Protein AF-0000000084531553 (afdb_homodimer)

Nearest PDB structures (foldseek):
  1yhf-assembly1_A  TM=8.771E-01  e=1.434E-07  Streptococcus pyogenes M1 GAS
  2ozj-assembly2_B-3  TM=9.090E-01  e=8.976E-07  Desulfitobacterium hafniense DCB-2
  2pfw-assembly1_B  TM=8.715E-01  e=6.606E-06  Shewanella frigidimarina NCIMB 400
  7zyb-assembly1_A  TM=8.836E-01  e=8.652E-06  Bacteroides eggerthii DSM 20697
  9bwf-assembly1_A  TM=8.186E-01  e=1.810E-06  metagenome

Radius of gyration: 16.97 Å; Cα contacts (8 Å, |Δi|>4): 592; chains: 2; bounding box: 32×54×44 Å

Organism: Streptomyces rubellomurinus (strain ATCC 31215) (NCBI:txid359131)

Sequence (210 aa):
MPDLEQLAVEHAARAAESPHGRSAHLLLHDGVLRQTVIALTAGTALDEHNPPSAGSVQVLRGRVSLTIAGHRLELPAGRLEPVPQERHGLLAHVDSVVLLTAVTTMPDLEQLAVEHAARAAESPHGRSAHLLLHDGVLRQTVIALTAGTALDEHNPPSAGSVQVLRGRVSLTIAGHRLELPAGRLEPVPQERHGLLAHVDSVVLLTAVTT

Structure (mmCIF, N/CA/C/O backbone):
data_AF-0000000084531553-model_v1
#
loop_
_entity.id
_entity.type
_entity.pdbx_description
1 polymer Cupin
#
loop_
_atom_site.group_PDB
_atom_site.id
_atom_site.type_symbol
_atom_site.label_atom_id
_atom_site.label_alt_id
_atom_site.label_comp_id
_atom_site.label_asym_id
_atom_site.label_entity_id
_atom_site.label_seq_id
_atom_site.pdbx_PDB_ins_code
_atom_site.Cartn_x
_atom_site.Cartn_y
_atom_site.Cartn_z
_atom_site.occupancy
_atom_site.B_iso_or_equiv
_atom_site.auth_seq_id
_atom_site.auth_comp_id
_atom_site.auth_asym_id
_atom_site.auth_atom_id
_atom_site.pdbx_PDB_model_num
ATOM 1 N N . MET A 1 1 ? 1.916 3.035 -15.688 1 66.06 1 MET A N 1
ATOM 2 C CA . MET A 1 1 ? 1.59 3.021 -14.266 1 66.06 1 MET A CA 1
ATOM 3 C C . MET A 1 1 ? 2.795 3.439 -13.422 1 66.06 1 MET A C 1
ATOM 5 O O . MET A 1 1 ? 3.939 3.229 -13.828 1 66.06 1 MET A O 1
ATOM 9 N N . PRO A 1 2 ? 2.543 4.316 -12.398 1 80.31 2 PRO A N 1
ATOM 10 C CA . PRO A 1 2 ? 3.66 5.07 -11.828 1 80.31 2 PRO A CA 1
ATOM 11 C C . PRO A 1 2 ? 4.551 4.223 -10.922 1 80.31 2 PRO A C 1
ATOM 13 O O . PRO A 1 2 ? 4.078 3.248 -10.328 1 80.31 2 PRO A O 1
ATOM 16 N N . ASP A 1 3 ? 5.848 4.57 -11 1 94.69 3 ASP A N 1
ATOM 17 C CA . ASP A 1 3 ? 6.84 4.137 -10.023 1 94.69 3 ASP A CA 1
ATOM 18 C C . ASP A 1 3 ? 6.75 4.965 -8.742 1 94.69 3 ASP A C 1
ATOM 20 O O . ASP A 1 3 ? 6.93 6.184 -8.773 1 94.69 3 ASP A O 1
ATOM 24 N N . LEU A 1 4 ? 6.551 4.277 -7.602 1 98.25 4 LEU A N 1
ATOM 25 C CA . LEU A 1 4 ? 6.277 4.996 -6.363 1 98.25 4 LEU A CA 1
ATOM 26 C C . LEU A 1 4 ? 7.465 5.863 -5.965 1 98.25 4 LEU A C 1
ATOM 28 O O . LEU A 1 4 ? 7.289 6.93 -5.367 1 98.25 4 LEU A O 1
ATOM 32 N N . GLU A 1 5 ? 8.656 5.383 -6.297 1 97.44 5 GLU A N 1
ATOM 33 C CA . GLU A 1 5 ? 9.82 6.207 -5.988 1 97.44 5 GLU A CA 1
ATOM 34 C C . GLU A 1 5 ? 9.82 7.488 -6.816 1 97.44 5 GLU A C 1
ATOM 36 O O . GLU A 1 5 ? 10.109 8.57 -6.293 1 97.44 5 GLU A O 1
ATOM 41 N N . GLN A 1 6 ? 9.5 7.281 -8.07 1 97.5 6 GLN A N 1
ATOM 42 C CA . GLN A 1 6 ? 9.438 8.461 -8.938 1 97.5 6 GLN A CA 1
ATOM 43 C C . GLN A 1 6 ? 8.344 9.422 -8.469 1 97.5 6 GLN A C 1
ATOM 45 O O . GLN A 1 6 ? 8.555 10.633 -8.438 1 97.5 6 GLN A O 1
ATOM 50 N N . LEU A 1 7 ? 7.234 8.914 -8.117 1 98.31 7 LEU A N 1
ATOM 51 C CA . LEU A 1 7 ? 6.141 9.734 -7.621 1 98.31 7 LEU A CA 1
ATOM 52 C C . LEU A 1 7 ? 6.539 10.445 -6.328 1 98.31 7 LEU A C 1
ATOM 54 O O . LEU A 1 7 ? 6.215 11.617 -6.129 1 98.31 7 LEU A O 1
ATOM 58 N N . ALA A 1 8 ? 7.227 9.68 -5.465 1 98.56 8 ALA A N 1
ATOM 59 C CA . ALA A 1 8 ? 7.66 10.25 -4.195 1 98.56 8 ALA A CA 1
ATOM 60 C C . ALA A 1 8 ? 8.586 11.445 -4.418 1 98.56 8 ALA A C 1
ATOM 62 O O . ALA A 1 8 ? 8.445 12.484 -3.77 1 98.56 8 ALA A O 1
ATOM 63 N N . VAL A 1 9 ? 9.492 11.312 -5.312 1 98.06 9 VAL A N 1
ATOM 64 C CA . VAL A 1 9 ? 10.445 12.375 -5.609 1 98.06 9 VAL A CA 1
ATOM 65 C C . VAL A 1 9 ? 9.711 13.594 -6.172 1 98.06 9 VAL A C 1
ATOM 67 O O . VAL A 1 9 ? 9.938 14.719 -5.738 1 98.06 9 VAL A O 1
ATOM 70 N N . GLU A 1 10 ? 8.867 13.266 -7.105 1 98.5 10 GLU A N 1
ATOM 71 C CA . GLU A 1 10 ? 8.125 14.328 -7.762 1 98.5 10 GLU A CA 1
ATOM 72 C C . GLU A 1 10 ? 7.277 15.109 -6.762 1 98.5 10 GLU A C 1
ATOM 74 O O . GLU A 1 10 ? 7.312 16.344 -6.738 1 98.5 10 GLU A O 1
ATOM 79 N N . HIS A 1 11 ? 6.578 14.445 -5.926 1 98.81 11 HIS A N 1
ATOM 80 C CA . HIS A 1 11 ? 5.66 15.133 -5.023 1 98.81 11 HIS A CA 1
ATOM 81 C C . HIS A 1 11 ? 6.406 15.742 -3.842 1 98.81 11 HIS A C 1
ATOM 83 O O . HIS A 1 11 ? 5.961 16.75 -3.273 1 98.81 11 HIS A O 1
ATOM 89 N N . ALA A 1 12 ? 7.539 15.156 -3.436 1 98.81 12 ALA A N 1
ATOM 90 C CA . ALA A 1 12 ? 8.391 15.836 -2.463 1 98.81 12 ALA A CA 1
ATOM 91 C C . ALA A 1 12 ? 8.812 17.203 -2.971 1 98.81 12 ALA A C 1
ATOM 93 O O . ALA A 1 12 ? 8.797 18.188 -2.221 1 98.81 12 ALA A O 1
ATOM 94 N N . ALA A 1 13 ? 9.18 17.297 -4.219 1 98.81 13 ALA A N 1
ATOM 95 C CA . ALA A 1 13 ? 9.578 18.562 -4.816 1 98.81 13 ALA A CA 1
ATOM 96 C C . ALA A 1 13 ? 8.406 19.547 -4.852 1 98.81 13 ALA A C 1
ATOM 98 O O . ALA A 1 13 ? 8.578 20.734 -4.566 1 98.81 13 ALA A O 1
ATOM 99 N N . ARG A 1 14 ? 7.223 19.031 -5.227 1 98.88 14 ARG A N 1
ATOM 100 C CA . ARG A 1 14 ? 6.035 19.875 -5.273 1 98.88 14 ARG A CA 1
ATOM 101 C C . ARG A 1 14 ? 5.68 20.406 -3.889 1 98.88 14 ARG A C 1
ATOM 103 O O . ARG A 1 14 ? 5.281 21.562 -3.744 1 98.88 14 ARG A O 1
ATOM 110 N N . ALA A 1 15 ? 5.766 19.547 -2.893 1 98.88 15 ALA A N 1
ATOM 111 C CA . ALA A 1 15 ? 5.508 20 -1.523 1 98.88 15 ALA A CA 1
ATOM 112 C C . ALA A 1 15 ? 6.457 21.109 -1.118 1 98.88 15 ALA A C 1
ATOM 114 O O . ALA A 1 15 ? 6.047 22.078 -0.475 1 98.88 15 ALA A O 1
ATOM 115 N N . ALA A 1 16 ? 7.719 20.984 -1.464 1 98.69 16 ALA A N 1
ATOM 116 C CA . ALA A 1 16 ? 8.75 21.953 -1.106 1 98.69 16 ALA A CA 1
ATOM 117 C C . ALA A 1 16 ? 8.469 23.312 -1.734 1 98.69 16 ALA A C 1
ATOM 119 O O . ALA A 1 16 ? 8.836 24.359 -1.181 1 98.69 16 ALA A O 1
ATOM 120 N N . GLU A 1 17 ? 7.773 23.266 -2.812 1 98.56 17 GLU A N 1
ATOM 121 C CA . GLU A 1 17 ? 7.477 24.5 -3.529 1 98.56 17 GLU A CA 1
ATOM 122 C C . GLU A 1 17 ? 6.125 25.078 -3.111 1 98.56 17 GLU A C 1
ATOM 124 O O . GLU A 1 17 ? 5.777 26.188 -3.486 1 98.56 17 GLU A O 1
ATOM 129 N N . SER A 1 18 ? 5.328 24.312 -2.408 1 98.5 18 SER A N 1
ATOM 130 C CA . SER A 1 18 ? 3.986 24.719 -1.996 1 98.5 18 SER A CA 1
ATOM 131 C C . SER A 1 18 ? 4.031 25.609 -0.761 1 98.5 18 SER A C 1
ATOM 133 O O . SER A 1 18 ? 4.766 25.328 0.189 1 98.5 18 SER A O 1
ATOM 135 N N . PRO A 1 19 ? 3.248 26.703 -0.724 1 98.06 19 PRO A N 1
ATOM 136 C CA . PRO A 1 19 ? 3.213 27.547 0.472 1 98.06 19 PRO A CA 1
ATOM 137 C C . PRO A 1 19 ? 2.723 26.797 1.709 1 98.06 19 PRO A C 1
ATOM 139 O O . PRO A 1 19 ? 3.025 27.188 2.836 1 98.06 19 PRO A O 1
ATOM 142 N N . HIS A 1 20 ? 2.082 25.672 1.576 1 97.75 20 HIS A N 1
ATOM 143 C CA . HIS A 1 20 ? 1.546 24.906 2.695 1 97.75 20 HIS A CA 1
ATOM 144 C C . HIS A 1 20 ? 2.43 23.703 3.018 1 97.75 20 HIS A C 1
ATOM 146 O O . HIS A 1 20 ? 2.148 22.953 3.955 1 97.75 20 HIS A O 1
ATOM 152 N N . GLY A 1 21 ? 3.479 23.453 2.217 1 98.69 21 GLY A N 1
ATOM 153 C CA . GLY A 1 21 ? 4.434 22.391 2.475 1 98.69 21 GLY A CA 1
ATOM 154 C C . GLY A 1 21 ? 3.855 21 2.246 1 98.69 21 GLY A C 1
ATOM 155 O O . GLY A 1 21 ? 4.234 20.047 2.926 1 98.69 21 GLY A O 1
ATOM 156 N N . ARG A 1 22 ? 2.848 20.969 1.339 1 98.75 22 ARG A N 1
ATOM 157 C CA . ARG A 1 22 ? 2.223 19.672 1.12 1 98.75 22 ARG A CA 1
ATOM 158 C C . ARG A 1 22 ? 1.867 19.469 -0.35 1 98.75 22 ARG A C 1
ATOM 160 O O . ARG A 1 22 ? 1.63 20.453 -1.071 1 98.75 22 ARG A O 1
ATOM 167 N N . SER A 1 23 ? 1.932 18.297 -0.778 1 98.81 23 SER A N 1
ATOM 168 C CA . SER A 1 23 ? 1.451 17.859 -2.084 1 98.81 23 SER A CA 1
ATOM 169 C C . SER A 1 23 ? 0.76 16.5 -1.995 1 98.81 23 SER A C 1
ATOM 171 O O . SER A 1 23 ? 1.2 15.625 -1.251 1 98.81 23 SER A O 1
ATOM 173 N N . ALA A 1 24 ? -0.321 16.359 -2.658 1 98.56 24 ALA A N 1
ATOM 174 C CA . ALA A 1 24 ? -1.066 15.094 -2.672 1 98.56 24 ALA A CA 1
ATOM 175 C C . ALA A 1 24 ? -1.401 14.672 -4.102 1 98.56 24 ALA A C 1
ATOM 177 O O . ALA A 1 24 ? -1.661 15.516 -4.961 1 98.56 24 ALA A O 1
ATOM 178 N N . HIS A 1 25 ? -1.376 13.398 -4.285 1 98.12 25 HIS A N 1
ATOM 179 C CA . HIS A 1 25 ? -1.678 12.828 -5.594 1 98.12 25 HIS A CA 1
ATOM 180 C C . HIS A 1 25 ? -2.469 11.531 -5.457 1 98.12 25 HIS A C 1
ATOM 182 O O . HIS A 1 25 ? -1.969 10.547 -4.906 1 98.12 25 HIS A O 1
ATOM 188 N N . LEU A 1 26 ? -3.734 11.547 -6.02 1 98.19 26 LEU A N 1
ATOM 189 C CA . LEU A 1 26 ? -4.547 10.328 -6.055 1 98.19 26 LEU A CA 1
ATOM 190 C C . LEU A 1 26 ? -4.016 9.359 -7.102 1 98.19 26 LEU A C 1
ATOM 192 O O . LEU A 1 26 ? -4.195 9.57 -8.305 1 98.19 26 LEU A O 1
ATOM 196 N N . LEU A 1 27 ? -3.414 8.258 -6.656 1 97.5 27 LEU A N 1
ATOM 197 C CA . LEU A 1 27 ? -2.781 7.277 -7.535 1 97.5 27 LEU A CA 1
ATOM 198 C C . LEU A 1 27 ? -3.809 6.293 -8.078 1 97.5 27 LEU A C 1
ATOM 200 O O . LEU A 1 27 ? -3.721 5.871 -9.234 1 97.5 27 LEU A O 1
ATOM 204 N N . LEU A 1 28 ? -4.688 5.871 -7.168 1 97.19 28 LEU A N 1
ATOM 205 C CA . LEU A 1 28 ? -5.637 4.812 -7.496 1 97.19 28 LEU A CA 1
ATOM 206 C C . LEU A 1 28 ? -6.992 5.086 -6.852 1 97.19 28 LEU A C 1
ATOM 208 O O . LEU A 1 28 ? -7.066 5.445 -5.672 1 97.19 28 LEU A O 1
ATOM 212 N N . HIS A 1 29 ? -8.016 5.043 -7.648 1 97 29 HIS A N 1
ATOM 213 C CA . HIS A 1 29 ? -9.414 5.047 -7.23 1 97 29 HIS A CA 1
ATOM 214 C C . HIS A 1 29 ? -10.188 3.9 -7.871 1 97 29 HIS A C 1
ATOM 216 O O . HIS A 1 29 ? -10.477 3.936 -9.07 1 97 29 HIS A O 1
ATOM 222 N N . ASP A 1 30 ? -10.445 2.912 -7.066 1 95.81 30 ASP A N 1
ATOM 223 C CA . ASP A 1 30 ? -11.156 1.716 -7.5 1 95.81 30 ASP A CA 1
ATOM 224 C C . ASP A 1 30 ? -12.328 1.408 -6.57 1 95.81 30 ASP A C 1
ATOM 226 O O . ASP A 1 30 ? -12.156 0.751 -5.543 1 95.81 30 ASP A O 1
ATOM 230 N N . GLY A 1 31 ? -13.562 1.862 -7.051 1 93.75 31 GLY A N 1
ATOM 231 C CA . GLY A 1 31 ? -14.703 1.749 -6.156 1 93.75 31 GLY A CA 1
ATOM 232 C C . GLY A 1 31 ? -14.516 2.512 -4.855 1 93.75 31 GLY A C 1
ATOM 233 O O . GLY A 1 31 ? -14.305 3.727 -4.867 1 93.75 31 GLY A O 1
ATOM 234 N N . VAL A 1 32 ? -14.531 1.707 -3.715 1 96.62 32 VAL A N 1
ATOM 235 C CA . VAL A 1 32 ? -14.445 2.324 -2.396 1 96.62 32 VAL A CA 1
ATOM 236 C C . VAL A 1 32 ? -12.984 2.502 -2 1 96.62 32 VAL A C 1
ATOM 238 O O . VAL A 1 32 ? -12.68 3.107 -0.97 1 96.62 32 VAL A O 1
ATOM 241 N N . LEU A 1 33 ? -12.07 1.972 -2.805 1 98.12 33 LEU A N 1
ATOM 242 C CA . LEU A 1 33 ? -10.656 1.993 -2.467 1 98.12 33 LEU A CA 1
ATOM 243 C C . LEU A 1 33 ? -9.961 3.203 -3.09 1 98.12 33 LEU A C 1
ATOM 245 O O . LEU A 1 33 ? -10.07 3.426 -4.297 1 98.12 33 LEU A O 1
ATOM 249 N N . ARG A 1 34 ? -9.258 3.934 -2.242 1 98.38 34 ARG A N 1
ATOM 250 C CA . ARG A 1 34 ? -8.438 5.051 -2.699 1 98.38 34 ARG A CA 1
ATOM 251 C C . ARG A 1 34 ? -7.008 4.934 -2.174 1 98.38 34 ARG A C 1
ATOM 253 O O . ARG A 1 34 ? -6.797 4.578 -1.013 1 98.38 34 ARG A O 1
ATOM 260 N N . GLN A 1 35 ? -6.055 5.168 -3.027 1 98.5 35 GLN A N 1
ATOM 261 C CA . GLN A 1 35 ? -4.656 5.258 -2.623 1 98.5 35 GLN A CA 1
ATOM 262 C C . GLN A 1 35 ? -4.023 6.562 -3.1 1 98.5 35 GLN A C 1
ATOM 264 O O . GLN A 1 35 ? -4.035 6.863 -4.293 1 98.5 35 GLN A O 1
ATOM 269 N N . THR A 1 36 ? -3.496 7.324 -2.121 1 98.69 36 THR A N 1
ATOM 270 C CA . THR A 1 36 ? -3.012 8.68 -2.359 1 98.69 36 THR A CA 1
ATOM 271 C C . THR A 1 36 ? -1.574 8.836 -1.873 1 98.69 36 THR A C 1
ATOM 273 O O . THR A 1 36 ? -1.247 8.438 -0.752 1 98.69 36 THR A O 1
ATOM 276 N N . VAL A 1 37 ? -0.736 9.352 -2.719 1 98.88 37 VAL A N 1
ATOM 277 C CA . VAL A 1 37 ? 0.59 9.773 -2.281 1 98.88 37 VAL A CA 1
ATOM 278 C C . VAL A 1 37 ? 0.511 11.172 -1.675 1 98.88 37 VAL A C 1
ATOM 280 O O . VAL A 1 37 ? -0.045 12.086 -2.283 1 98.88 37 VAL A O 1
ATOM 283 N N . ILE A 1 38 ? 1.024 11.32 -0.47 1 98.94 38 ILE A N 1
ATOM 284 C CA . ILE A 1 38 ? 1.053 12.609 0.21 1 98.94 38 ILE A CA 1
ATOM 285 C C . ILE A 1 38 ? 2.488 12.961 0.598 1 98.94 38 ILE A C 1
ATOM 287 O O . ILE A 1 38 ? 3.17 12.172 1.253 1 98.94 38 ILE A O 1
ATOM 291 N N . ALA A 1 39 ? 2.891 14.094 0.201 1 98.94 39 ALA A N 1
ATOM 292 C CA . ALA A 1 39 ? 4.195 14.617 0.596 1 98.94 39 ALA A CA 1
ATOM 293 C C . ALA A 1 39 ? 4.043 15.789 1.563 1 98.94 39 ALA A C 1
ATOM 295 O O . ALA A 1 39 ? 3.162 16.641 1.392 1 98.94 39 ALA A O 1
ATOM 296 N N . LEU A 1 40 ? 4.824 15.781 2.572 1 98.94 40 LEU A N 1
ATOM 297 C CA . LEU A 1 40 ? 4.867 16.828 3.582 1 98.94 40 LEU A CA 1
ATOM 298 C C . LEU A 1 40 ? 6.297 17.297 3.818 1 98.94 40 LEU A C 1
ATOM 300 O O . LEU A 1 40 ? 7.207 16.484 3.982 1 98.94 40 LEU A O 1
ATOM 304 N N . THR A 1 41 ? 6.52 18.594 3.9 1 98.94 41 THR A N 1
ATOM 305 C CA . THR A 1 41 ? 7.816 19.125 4.324 1 98.94 41 THR A CA 1
ATOM 306 C C . THR A 1 41 ? 8 18.953 5.828 1 98.94 41 THR A C 1
ATOM 308 O O . THR A 1 41 ? 7.031 18.719 6.559 1 98.94 41 THR A O 1
ATOM 311 N N . ALA A 1 42 ? 9.305 19.031 6.211 1 98.88 42 ALA A N 1
ATOM 312 C CA . ALA A 1 42 ? 9.602 18.938 7.637 1 98.88 42 ALA A CA 1
ATOM 313 C C . ALA A 1 42 ? 8.773 19.938 8.438 1 98.88 42 ALA A C 1
ATOM 315 O O . ALA A 1 42 ? 8.695 21.109 8.086 1 98.88 42 ALA A O 1
ATOM 316 N N . GLY A 1 43 ? 8.078 19.422 9.406 1 98.69 43 GLY A N 1
ATOM 317 C CA . GLY A 1 43 ? 7.316 20.266 10.305 1 98.69 43 GLY A CA 1
ATOM 318 C C . GLY A 1 43 ? 5.875 20.453 9.867 1 98.69 43 GLY A C 1
ATOM 319 O O . GLY A 1 43 ? 5.039 20.922 10.641 1 98.69 43 GLY A O 1
ATOM 320 N N . THR A 1 44 ? 5.531 20.078 8.68 1 98.69 44 THR A N 1
ATOM 321 C CA . THR A 1 44 ? 4.168 20.203 8.172 1 98.69 44 THR A CA 1
ATOM 322 C C . THR A 1 44 ? 3.301 19.062 8.688 1 98.69 44 THR A C 1
ATOM 324 O O . THR A 1 44 ? 3.766 17.922 8.797 1 98.69 44 TH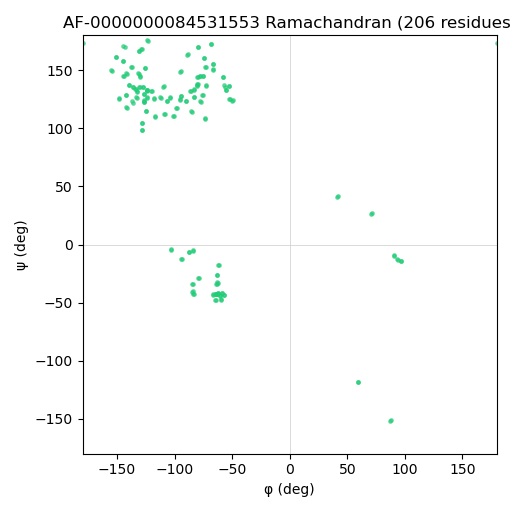R A O 1
ATOM 327 N N . ALA A 1 45 ? 2.023 19.438 8.953 1 98.12 45 ALA A N 1
ATOM 328 C CA . ALA A 1 45 ? 1.099 18.422 9.477 1 98.12 45 ALA A CA 1
ATOM 329 C C . ALA A 1 45 ? -0.213 18.438 8.703 1 98.12 45 ALA A C 1
ATOM 331 O O . ALA A 1 45 ? -0.609 19.453 8.148 1 98.12 45 ALA A O 1
ATOM 332 N N . LEU A 1 46 ? -0.798 17.266 8.594 1 97.69 46 LEU A N 1
ATOM 333 C CA . LEU A 1 46 ? -2.221 17.188 8.273 1 97.69 46 LEU A CA 1
ATOM 334 C C . LEU A 1 46 ? -3.066 17.266 9.539 1 97.69 46 LEU A C 1
ATOM 336 O O . LEU A 1 46 ? -2.816 16.547 10.508 1 97.69 46 LEU A O 1
ATOM 340 N N . ASP A 1 47 ? -4.02 18.109 9.43 1 95.31 47 ASP A N 1
ATOM 341 C CA . ASP A 1 47 ? -4.875 18.312 10.594 1 95.31 47 ASP A CA 1
ATOM 342 C C . ASP A 1 47 ? -5.684 17.062 10.906 1 95.31 47 ASP A C 1
ATOM 344 O O . ASP A 1 47 ? -5.965 16.266 10.016 1 95.31 47 ASP A O 1
ATOM 348 N N . GLU A 1 48 ? -6.047 16.984 12.164 1 95.88 48 GLU A N 1
ATOM 349 C CA . GLU A 1 48 ? -6.902 15.883 12.57 1 95.88 48 GLU A CA 1
ATOM 350 C C . GLU A 1 48 ? -8.188 15.844 11.75 1 95.88 48 GLU A C 1
ATOM 352 O O . GLU A 1 48 ? -8.773 16.891 11.461 1 95.88 48 GLU A O 1
ATOM 357 N N . HIS A 1 49 ? -8.516 14.68 11.352 1 95.62 49 HIS A N 1
ATOM 358 C CA . HIS A 1 49 ? -9.727 14.477 10.57 1 95.62 49 HIS A CA 1
ATOM 359 C C . HIS A 1 49 ? -10.406 13.156 10.938 1 95.62 49 HIS A C 1
ATOM 361 O O . HIS A 1 49 ? -9.844 12.352 11.695 1 95.62 49 HIS A O 1
ATOM 367 N N . ASN A 1 50 ? -11.641 12.969 10.422 1 95.19 50 ASN A N 1
ATOM 368 C CA . ASN A 1 50 ? -12.367 11.727 10.656 1 95.19 50 ASN A CA 1
ATOM 369 C C . ASN A 1 50 ? -11.781 10.57 9.859 1 95.19 50 ASN A C 1
ATOM 371 O O . ASN A 1 50 ? -11.477 10.719 8.672 1 95.19 50 ASN A O 1
ATOM 375 N N . PRO A 1 51 ? -11.672 9.422 10.531 1 95.94 51 PRO A N 1
ATOM 376 C CA . PRO A 1 51 ? -11.055 8.281 9.844 1 95.94 51 PRO A CA 1
ATOM 377 C C . PRO A 1 51 ? -11.961 7.66 8.789 1 95.94 51 PRO A C 1
ATOM 379 O O . PRO A 1 51 ? -13.188 7.766 8.883 1 95.94 51 PRO A O 1
ATOM 382 N N . PRO A 1 52 ? -11.312 7.062 7.812 1 96.44 52 PRO A N 1
ATOM 383 C CA . PRO A 1 52 ? -12.094 6.219 6.906 1 96.44 52 PRO A CA 1
ATOM 384 C C . PRO A 1 52 ? -12.625 4.961 7.582 1 96.44 52 PRO A C 1
ATOM 386 O O . PRO A 1 52 ? -12.312 4.695 8.75 1 96.44 52 PRO A O 1
ATOM 389 N N . SER A 1 53 ? -13.461 4.246 6.852 1 96.31 53 SER A N 1
ATOM 390 C CA . SER A 1 53 ? -13.992 3.004 7.398 1 96.31 53 SER A CA 1
ATOM 391 C C . SER A 1 53 ? -12.883 1.985 7.633 1 96.31 53 SER A C 1
ATOM 393 O O . SER A 1 53 ? -12.977 1.147 8.531 1 96.31 53 SER A O 1
ATOM 395 N N . ALA A 1 54 ? -11.859 1.955 6.809 1 97.31 54 ALA A N 1
ATOM 396 C CA . ALA A 1 54 ? -10.641 1.159 6.926 1 97.31 54 ALA A CA 1
ATOM 397 C C . ALA A 1 54 ? -9.477 1.819 6.188 1 97.31 54 ALA A C 1
ATOM 399 O O . ALA A 1 54 ? -9.695 2.572 5.234 1 97.31 54 ALA A O 1
ATOM 400 N N . GLY A 1 55 ? -8.289 1.619 6.652 1 97.62 55 GLY A N 1
ATOM 401 C CA . GLY A 1 55 ? -7.188 2.244 5.938 1 97.62 55 GLY A CA 1
ATOM 402 C C . GLY A 1 55 ? -5.832 1.95 6.555 1 97.62 55 GLY A C 1
ATOM 403 O O . GLY A 1 55 ? -5.75 1.355 7.629 1 97.62 55 GLY A O 1
ATOM 404 N N . SER A 1 56 ? -4.734 2.357 5.902 1 98.12 56 SER A N 1
ATOM 405 C CA . SER A 1 56 ? -3.348 2.244 6.344 1 98.12 56 SER A CA 1
ATOM 406 C C . SER A 1 56 ? -2.492 3.369 5.773 1 98.12 56 SER A C 1
ATOM 408 O O . SER A 1 56 ? -2.902 4.051 4.832 1 98.12 56 SER A O 1
ATOM 410 N N . VAL A 1 57 ? -1.39 3.557 6.406 1 98.5 57 VAL A N 1
ATOM 411 C CA . VAL A 1 57 ? -0.386 4.488 5.902 1 98.5 57 VAL A CA 1
ATOM 412 C C . VAL A 1 57 ? 0.963 3.783 5.789 1 98.5 57 VAL A C 1
ATOM 414 O O . VAL A 1 57 ? 1.411 3.129 6.734 1 98.5 57 VAL A O 1
ATOM 417 N N . GLN A 1 58 ? 1.497 3.814 4.641 1 98.75 58 GLN A N 1
ATOM 418 C CA . GLN A 1 58 ? 2.859 3.357 4.391 1 98.75 58 GLN A CA 1
ATOM 419 C C . GLN A 1 58 ? 3.814 4.535 4.227 1 98.75 58 GLN A C 1
ATOM 421 O O . GLN A 1 58 ? 3.586 5.418 3.396 1 98.75 58 GLN A O 1
ATOM 426 N N . VAL A 1 59 ? 4.906 4.527 5.02 1 98.88 59 VAL A N 1
ATOM 427 C CA . VAL A 1 59 ? 5.891 5.59 4.855 1 98.88 59 VAL A CA 1
ATOM 428 C C . VAL A 1 59 ? 6.871 5.223 3.746 1 98.88 59 VAL A C 1
ATOM 430 O O . VAL A 1 59 ? 7.652 4.281 3.891 1 98.88 59 VAL A O 1
ATOM 433 N N . LEU A 1 60 ? 6.828 5.996 2.674 1 98.44 60 LEU A N 1
ATOM 434 C CA . LEU A 1 60 ? 7.719 5.734 1.549 1 98.44 60 LEU A CA 1
ATOM 435 C C . LEU A 1 60 ? 9.086 6.383 1.773 1 98.44 60 LEU A C 1
ATOM 437 O O . LEU A 1 60 ? 10.117 5.801 1.432 1 98.44 60 LEU A O 1
ATOM 441 N N . ARG A 1 61 ? 9.078 7.559 2.301 1 98.56 61 ARG A N 1
ATOM 442 C CA . ARG A 1 61 ? 10.266 8.352 2.594 1 98.56 61 ARG A CA 1
ATOM 443 C C . ARG A 1 61 ? 10.078 9.164 3.869 1 98.56 61 ARG A C 1
ATOM 445 O O . ARG A 1 61 ? 8.984 9.664 4.141 1 98.56 61 ARG A O 1
ATOM 452 N N . GLY A 1 62 ? 11.195 9.297 4.598 1 98.75 62 GLY A N 1
ATOM 453 C CA . GLY A 1 62 ? 11.203 10.211 5.727 1 98.75 62 GLY A CA 1
ATOM 454 C C . GLY A 1 62 ? 10.727 9.57 7.02 1 98.75 62 GLY A C 1
ATOM 455 O O . GLY A 1 62 ? 11.023 8.406 7.289 1 98.75 62 GLY A O 1
ATOM 456 N N . ARG A 1 63 ? 10.195 10.359 7.816 1 98.81 63 ARG A N 1
ATOM 457 C CA . ARG A 1 63 ? 9.727 9.984 9.148 1 98.81 63 ARG A CA 1
ATOM 458 C C . ARG A 1 63 ? 8.523 10.82 9.562 1 98.81 63 ARG A C 1
ATOM 460 O O . ARG A 1 63 ? 8.594 12.055 9.57 1 98.81 63 ARG A O 1
ATOM 467 N N . VAL A 1 64 ? 7.445 10.102 9.922 1 98.75 64 VAL A N 1
ATOM 468 C CA . VAL A 1 64 ? 6.223 10.812 10.281 1 98.75 64 VAL A CA 1
ATOM 469 C C . VAL A 1 64 ? 5.684 10.273 11.609 1 98.75 64 VAL A C 1
ATOM 471 O O . VAL A 1 64 ? 6.121 9.219 12.078 1 98.75 64 VAL A O 1
ATOM 474 N N . SER A 1 65 ? 4.758 11.023 12.164 1 98.44 65 SER A N 1
ATOM 475 C CA . SER A 1 65 ? 3.986 10.539 13.297 1 98.44 65 SER A CA 1
ATOM 476 C C . SER A 1 65 ? 2.49 10.586 13.016 1 98.44 65 SER A C 1
ATOM 478 O O . SER A 1 65 ? 1.981 11.586 12.5 1 98.44 65 SER A O 1
ATOM 480 N N . LEU A 1 66 ? 1.814 9.477 13.328 1 98.06 66 LEU A N 1
ATOM 481 C CA . LEU A 1 66 ? 0.37 9.531 13.523 1 98.06 66 LEU A CA 1
ATOM 482 C C . LEU A 1 66 ? 0.03 10.156 14.875 1 98.06 66 LEU A C 1
ATOM 484 O O . LEU A 1 66 ? 0.581 9.758 15.898 1 98.06 66 LEU A O 1
ATOM 488 N N . THR A 1 67 ? -0.831 11.141 14.836 1 97 67 THR A N 1
ATOM 489 C CA . THR A 1 67 ? -1.198 11.82 16.078 1 97 67 THR A CA 1
ATOM 490 C C . THR A 1 67 ? -2.65 11.531 16.438 1 97 67 THR A C 1
ATOM 492 O O . THR A 1 67 ? -3.549 11.688 15.609 1 97 67 THR A O 1
ATOM 495 N N . ILE A 1 68 ? -2.834 11.047 17.672 1 94.94 68 ILE A N 1
ATOM 496 C CA . ILE A 1 68 ? -4.16 10.734 18.203 1 94.94 68 ILE A CA 1
ATOM 497 C C . ILE A 1 68 ? -4.281 11.25 19.641 1 94.94 68 ILE A C 1
ATOM 499 O O . ILE A 1 68 ? -3.541 10.812 20.516 1 94.94 68 ILE A O 1
ATOM 503 N N . ALA A 1 69 ? -5.262 12.117 19.906 1 92.62 69 ALA A N 1
ATOM 504 C CA . ALA A 1 69 ? -5.555 12.609 21.25 1 92.62 69 ALA A CA 1
ATOM 505 C C . ALA A 1 69 ? -4.273 12.93 22.016 1 92.62 69 ALA A C 1
ATOM 507 O O . ALA A 1 69 ? -4.102 12.516 23.156 1 92.62 69 ALA A O 1
ATOM 508 N N . GLY A 1 70 ? -3.352 13.531 21.359 1 87.31 70 GLY A N 1
ATOM 509 C CA . GLY A 1 70 ? -2.141 13.992 22.016 1 87.31 70 GLY A CA 1
ATOM 510 C C . GLY A 1 70 ? -1.034 12.953 22.016 1 87.31 70 GLY A C 1
ATOM 511 O O . GLY A 1 70 ? 0.081 13.227 22.469 1 87.31 70 GLY A O 1
ATOM 512 N N . HIS A 1 71 ? -1.41 11.766 21.625 1 93.94 71 HIS A N 1
ATOM 513 C CA . HIS A 1 71 ? -0.398 10.727 21.531 1 93.94 71 HIS A CA 1
ATOM 514 C C . HIS A 1 71 ? 0.153 10.633 20.109 1 93.94 71 HIS A C 1
ATOM 516 O O . HIS A 1 71 ? -0.542 10.961 19.141 1 93.94 71 HIS A O 1
ATOM 522 N N . ARG A 1 72 ? 1.464 10.234 20.062 1 95.75 72 ARG A N 1
ATOM 523 C CA . ARG A 1 72 ? 2.119 10.141 18.75 1 95.75 72 ARG A CA 1
ATOM 524 C C . ARG A 1 72 ? 2.693 8.742 18.531 1 95.75 72 ARG A C 1
ATOM 526 O O . ARG A 1 72 ? 3.271 8.156 19.453 1 95.75 72 ARG A O 1
ATOM 533 N N . LEU A 1 73 ? 2.467 8.195 17.438 1 97.06 73 LEU A N 1
ATOM 534 C CA . LEU A 1 73 ? 3.141 6.992 16.953 1 97.06 73 LEU A CA 1
ATOM 535 C C . LEU A 1 73 ? 4.094 7.32 15.812 1 9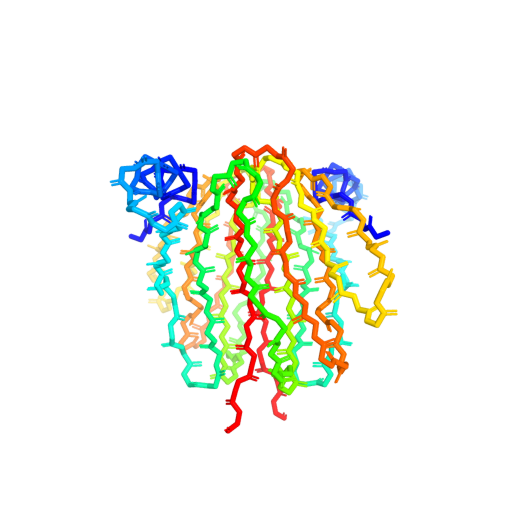7.06 73 LEU A C 1
ATOM 537 O O . LEU A 1 73 ? 3.658 7.625 14.703 1 97.06 73 LEU A O 1
ATOM 541 N N . GLU A 1 74 ? 5.402 7.172 16.094 1 97.69 74 GLU A N 1
ATOM 542 C CA . GLU A 1 74 ? 6.402 7.504 15.078 1 97.69 74 GLU A CA 1
ATOM 543 C C . GLU A 1 74 ? 6.609 6.352 14.102 1 97.69 74 GLU A C 1
ATOM 545 O O . GLU A 1 74 ? 6.734 5.195 14.516 1 97.69 74 GLU A O 1
ATOM 550 N N . LEU A 1 75 ? 6.613 6.75 12.883 1 98.19 75 LEU A N 1
ATOM 551 C CA . LEU A 1 75 ? 6.758 5.777 11.805 1 98.19 75 LEU A CA 1
ATOM 552 C C . LEU A 1 75 ? 7.93 6.137 10.898 1 98.19 75 LEU A C 1
ATOM 554 O O . LEU A 1 75 ? 7.934 7.203 10.281 1 98.19 75 LEU A O 1
ATOM 558 N N . PRO A 1 76 ? 8.938 5.281 10.883 1 98.25 76 PRO A N 1
ATOM 559 C CA . PRO A 1 76 ? 10.023 5.492 9.922 1 98.25 76 PRO A CA 1
ATOM 560 C C . PRO A 1 76 ? 9.672 5.004 8.516 1 98.25 76 PRO A C 1
ATOM 562 O O . PRO A 1 76 ? 8.648 4.34 8.328 1 98.25 76 PRO A O 1
ATOM 565 N N . ALA A 1 77 ? 10.57 5.363 7.5 1 98 77 ALA A N 1
ATOM 566 C CA . ALA A 1 77 ? 10.414 4.832 6.148 1 98 77 ALA A CA 1
ATOM 567 C C . ALA A 1 77 ? 10.32 3.311 6.164 1 98 77 ALA A C 1
ATOM 569 O O . ALA A 1 77 ? 11.047 2.643 6.902 1 98 77 ALA A O 1
ATOM 570 N N . GLY A 1 78 ? 9.398 2.82 5.387 1 97.56 78 GLY A N 1
ATOM 571 C CA . GLY A 1 78 ? 9.25 1.38 5.258 1 97.56 78 GLY A CA 1
ATOM 572 C C . GLY A 1 78 ? 8.172 0.807 6.164 1 97.56 78 GLY A C 1
ATOM 573 O O . GLY A 1 78 ? 7.754 -0.339 5.988 1 97.56 78 GLY A O 1
ATOM 574 N N . ARG A 1 79 ? 7.727 1.573 7.125 1 98.12 79 ARG A N 1
ATOM 575 C CA . ARG A 1 79 ? 6.68 1.115 8.031 1 98.12 79 ARG A CA 1
ATOM 576 C C . ARG A 1 79 ? 5.301 1.243 7.383 1 98.12 79 ARG A C 1
ATOM 578 O O . ARG A 1 79 ? 5.035 2.213 6.672 1 98.12 79 ARG A O 1
ATOM 585 N N . LEU A 1 80 ? 4.484 0.27 7.562 1 98.44 80 LEU A N 1
ATOM 586 C CA . LEU A 1 80 ? 3.062 0.306 7.234 1 98.44 80 LEU A CA 1
ATOM 587 C C . LEU A 1 80 ? 2.209 0.12 8.484 1 98.44 80 LEU A C 1
ATOM 589 O O . LEU A 1 80 ? 2.42 -0.824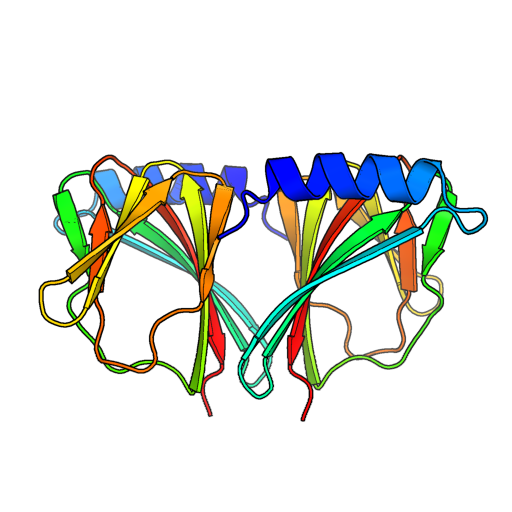 9.25 1 98.44 80 LEU A O 1
ATOM 593 N N . GLU A 1 81 ? 1.303 1.05 8.703 1 97.44 81 GLU A N 1
ATOM 594 C CA . GLU A 1 81 ? 0.495 1.065 9.914 1 97.44 81 GLU A CA 1
ATOM 595 C C . GLU A 1 81 ? -0.978 1.31 9.602 1 97.44 81 GLU A C 1
ATOM 597 O O . GLU A 1 81 ? -1.306 2.166 8.773 1 97.44 81 GLU A O 1
ATOM 602 N N . PRO A 1 82 ? -1.862 0.47 10.258 1 97 82 PRO A N 1
ATOM 603 C CA . PRO A 1 82 ? -3.27 0.855 10.125 1 97 82 PRO A CA 1
ATOM 604 C C . PRO A 1 82 ? -3.545 2.268 10.633 1 97 82 PRO A C 1
ATOM 606 O O . PRO A 1 82 ? -2.926 2.707 11.609 1 97 82 PRO A O 1
ATOM 609 N N . VAL A 1 83 ? -4.473 2.99 9.961 1 95.81 83 VAL A N 1
ATOM 610 C CA . VAL A 1 83 ? -4.852 4.297 10.484 1 95.81 83 VAL A CA 1
ATOM 611 C C . VAL A 1 83 ? -5.809 4.125 11.664 1 95.81 83 VAL A C 1
ATOM 613 O O . VAL A 1 83 ? -6.66 3.23 11.656 1 95.81 83 VAL A O 1
ATOM 616 N N . PRO A 1 84 ? -5.715 5 12.648 1 94.31 84 PRO A N 1
ATOM 617 C CA . PRO A 1 84 ? -6.602 4.898 13.805 1 94.31 84 PRO A CA 1
ATOM 618 C C . PRO A 1 84 ? -8.062 5.168 13.461 1 94.31 84 PRO A C 1
ATOM 620 O O . PRO A 1 84 ? -8.352 5.926 12.523 1 94.31 84 PRO A O 1
ATOM 623 N N . GLN A 1 85 ? -9.031 4.512 14.234 1 94.56 85 GLN A N 1
ATOM 624 C CA . GLN A 1 85 ? -10.453 4.762 14.016 1 94.56 85 GLN A CA 1
ATOM 625 C C . GLN A 1 85 ? -10.906 6.008 14.773 1 94.56 85 GLN A C 1
ATOM 627 O O . GLN A 1 85 ? -12.031 6.48 14.57 1 94.56 85 GLN A O 1
ATOM 632 N N . GLU A 1 86 ? -10.031 6.555 15.523 1 95.88 86 GLU A N 1
ATOM 633 C CA . GLU A 1 86 ? -10.242 7.871 16.125 1 95.88 86 GLU A CA 1
ATOM 634 C C . GLU A 1 86 ? -9.742 8.984 15.203 1 95.88 86 GLU A C 1
ATOM 636 O O . GLU A 1 86 ? -8.93 8.734 14.305 1 95.88 86 GLU A O 1
ATOM 641 N N . ARG A 1 87 ? -10.266 10.227 15.578 1 97.25 87 ARG A N 1
ATOM 642 C CA . ARG A 1 87 ? -9.68 11.344 14.859 1 97.25 87 ARG A CA 1
ATOM 643 C C . ARG A 1 87 ? -8.156 11.352 15 1 97.25 87 ARG A C 1
ATOM 645 O O . ARG A 1 87 ? -7.629 11.109 16.078 1 97.25 87 ARG A O 1
ATOM 652 N N . HIS A 1 88 ? -7.5 11.531 13.891 1 98.06 88 HIS A N 1
ATOM 653 C CA . HIS A 1 88 ? -6.043 11.469 13.906 1 98.06 88 HIS A CA 1
ATOM 654 C C . HIS A 1 88 ? -5.441 12.461 12.914 1 98.06 88 HIS A C 1
ATOM 656 O O . HIS A 1 88 ? -6.121 12.906 11.992 1 98.06 88 HIS A O 1
ATOM 662 N N . GLY A 1 89 ? -4.18 12.844 13.133 1 97.88 89 GLY A N 1
ATOM 663 C CA . GLY A 1 89 ? -3.383 13.664 12.242 1 97.88 89 GLY A CA 1
ATOM 664 C C . GLY A 1 89 ? -2.082 13.008 11.82 1 97.88 89 GLY A C 1
ATOM 665 O O . GLY A 1 89 ? -1.81 11.867 12.195 1 97.88 89 GLY A O 1
ATOM 666 N N . LEU A 1 90 ? -1.348 13.617 10.953 1 98.5 90 LEU A N 1
ATOM 667 C CA . LEU A 1 90 ? -0.049 13.164 10.469 1 98.5 90 LEU A CA 1
ATOM 668 C C . LEU A 1 90 ? 0.969 14.305 10.492 1 98.5 90 LEU A C 1
ATOM 670 O O . LEU A 1 90 ? 0.729 15.367 9.922 1 98.5 90 LEU A O 1
ATOM 674 N N . LEU A 1 91 ? 2.057 14.047 11.125 1 98.56 91 LEU A N 1
ATOM 675 C CA . LEU A 1 91 ? 3.109 15.047 11.242 1 98.56 91 LEU A CA 1
ATOM 676 C C . LEU A 1 91 ? 4.406 14.547 10.617 1 98.56 91 LEU A C 1
ATOM 678 O O . LEU A 1 91 ? 4.852 13.438 10.906 1 98.56 91 LEU A O 1
ATOM 682 N N . ALA A 1 92 ? 5 15.43 9.781 1 98.88 92 ALA A N 1
ATOM 683 C CA . ALA A 1 92 ? 6.305 15.086 9.219 1 98.88 92 ALA A CA 1
ATOM 684 C C . ALA A 1 92 ? 7.438 15.695 10.047 1 98.88 92 ALA A C 1
ATOM 686 O O . ALA A 1 92 ? 7.508 16.906 10.211 1 98.88 92 ALA A O 1
ATOM 687 N N . HIS A 1 93 ? 8.336 14.859 10.484 1 98.81 93 HIS A N 1
ATOM 688 C CA . HIS A 1 93 ? 9.492 15.328 11.25 1 98.81 93 HIS A CA 1
ATOM 689 C C . HIS A 1 93 ? 10.617 15.781 10.328 1 98.81 93 HIS A C 1
ATOM 691 O O . HIS A 1 93 ? 11.414 16.641 10.695 1 98.81 93 HIS A O 1
ATOM 697 N N . VAL A 1 94 ? 10.766 15.172 9.227 1 98.88 94 VAL A N 1
ATOM 698 C CA . VAL A 1 94 ? 11.594 15.531 8.086 1 98.88 94 VAL A CA 1
ATOM 699 C C . VAL A 1 94 ? 10.758 15.5 6.809 1 98.88 94 VAL A C 1
ATOM 701 O O . VAL A 1 94 ? 9.594 15.094 6.836 1 98.88 94 VAL A O 1
ATOM 704 N N . ASP A 1 95 ? 11.352 16.047 5.719 1 98.94 95 ASP A N 1
ATOM 705 C CA . ASP A 1 95 ? 10.625 15.867 4.461 1 98.94 95 ASP A CA 1
ATOM 706 C C . ASP A 1 95 ? 10.234 14.406 4.25 1 98.94 95 ASP A C 1
ATOM 708 O O . ASP A 1 95 ? 11.086 13.516 4.293 1 98.94 95 ASP A O 1
ATOM 712 N N . SER A 1 96 ? 8.875 14.203 4.059 1 98.94 96 SER A N 1
ATOM 713 C CA . SER A 1 96 ? 8.352 12.844 4.055 1 98.94 96 SER A CA 1
ATOM 714 C C . SER A 1 96 ? 7.332 12.641 2.943 1 98.94 96 SER A C 1
ATOM 716 O O . SER A 1 96 ? 6.719 13.602 2.477 1 98.94 96 SER A O 1
ATOM 718 N N . VAL A 1 97 ? 7.219 11.414 2.484 1 98.94 97 VAL A N 1
ATOM 719 C CA . VAL A 1 97 ? 6.191 10.977 1.548 1 98.94 97 VAL A CA 1
ATOM 720 C C . VAL A 1 97 ? 5.555 9.68 2.047 1 98.94 97 VAL A C 1
ATOM 722 O O . VAL A 1 97 ? 6.262 8.75 2.441 1 98.94 97 VAL A O 1
ATOM 725 N N . VAL A 1 98 ? 4.215 9.672 2.035 1 98.88 98 VAL A N 1
ATOM 726 C CA . VAL A 1 98 ? 3.49 8.484 2.479 1 98.88 98 VAL A CA 1
ATOM 727 C C . VAL A 1 98 ? 2.51 8.039 1.396 1 98.88 98 VAL A C 1
ATOM 729 O O . VAL A 1 98 ? 2.135 8.836 0.528 1 98.88 98 VAL A O 1
ATOM 732 N N . LEU A 1 99 ? 2.23 6.766 1.372 1 98.81 99 LEU A N 1
ATOM 733 C CA . LEU A 1 99 ? 1.104 6.215 0.629 1 98.81 99 LEU A CA 1
ATOM 734 C C . LEU A 1 99 ? -0.068 5.922 1.56 1 98.81 99 LEU A C 1
ATOM 736 O O . LEU A 1 99 ? 0.013 5.023 2.402 1 98.81 99 LEU A O 1
ATOM 740 N N . LEU A 1 100 ? -1.125 6.699 1.424 1 98.75 100 LEU A N 1
ATOM 741 C CA . LEU A 1 100 ? -2.344 6.492 2.197 1 98.75 100 LEU A CA 1
ATOM 742 C C . LEU A 1 100 ? -3.301 5.559 1.461 1 98.75 100 LEU A C 1
ATOM 744 O O . LEU A 1 100 ? -3.607 5.777 0.287 1 98.75 100 LEU A O 1
ATOM 748 N N . THR A 1 101 ? -3.707 4.477 2.066 1 98.62 101 THR A N 1
ATOM 749 C CA . THR A 1 101 ? -4.75 3.584 1.58 1 98.62 101 THR A CA 1
ATOM 750 C C . THR A 1 101 ? -6.027 3.746 2.4 1 98.62 101 THR A C 1
ATOM 752 O O . THR A 1 101 ? -6 3.623 3.627 1 98.62 101 THR A O 1
ATOM 755 N N . ALA A 1 102 ? -7.156 4.07 1.693 1 98.5 102 ALA A N 1
ATOM 756 C CA . ALA A 1 102 ? -8.406 4.328 2.412 1 98.5 102 ALA A CA 1
ATOM 757 C C . ALA A 1 102 ? -9.578 3.639 1.732 1 98.5 102 ALA A C 1
ATOM 759 O O . ALA A 1 102 ? -9.664 3.609 0.502 1 98.5 102 ALA A O 1
ATOM 760 N N . VAL A 1 103 ? -10.406 3.021 2.574 1 97.81 103 VAL A N 1
ATOM 761 C CA . VAL A 1 103 ? -11.711 2.557 2.115 1 97.81 103 VAL A CA 1
ATOM 762 C C . VAL A 1 103 ? -12.789 3.562 2.516 1 97.81 103 VAL A C 1
ATOM 764 O O . VAL A 1 103 ? -12.953 3.869 3.699 1 97.81 103 VAL A O 1
ATOM 767 N N . THR A 1 104 ? -13.43 4.133 1.5 1 90.62 104 THR A N 1
ATOM 768 C CA . THR A 1 104 ? -14.438 5.148 1.789 1 90.62 104 THR A CA 1
ATOM 769 C C . THR A 1 104 ? -15.812 4.695 1.307 1 90.62 104 THR A C 1
ATOM 771 O O . THR A 1 104 ? -15.938 4.078 0.248 1 90.62 104 THR A O 1
ATOM 774 N N . THR A 1 105 ? -16.797 4.367 2.191 1 75.94 105 THR A N 1
ATOM 775 C CA . THR A 1 105 ? -18.156 3.953 1.855 1 75.94 105 THR A CA 1
ATOM 776 C C . THR A 1 105 ? -19 5.148 1.416 1 75.94 105 THR A C 1
ATOM 778 O O . THR A 1 105 ? -18.734 6.281 1.826 1 75.94 105 THR A O 1
ATOM 781 N N . MET B 1 1 ? 4.973 -2.609 14.773 1 65.81 1 MET B N 1
ATOM 782 C CA . MET B 1 1 ? 4.418 -2.701 13.422 1 65.81 1 MET B CA 1
ATOM 783 C C . MET B 1 1 ? 5.527 -2.893 12.391 1 65.81 1 MET B C 1
ATOM 785 O O . MET B 1 1 ? 6.652 -2.436 12.594 1 65.81 1 MET B O 1
ATOM 789 N N . PR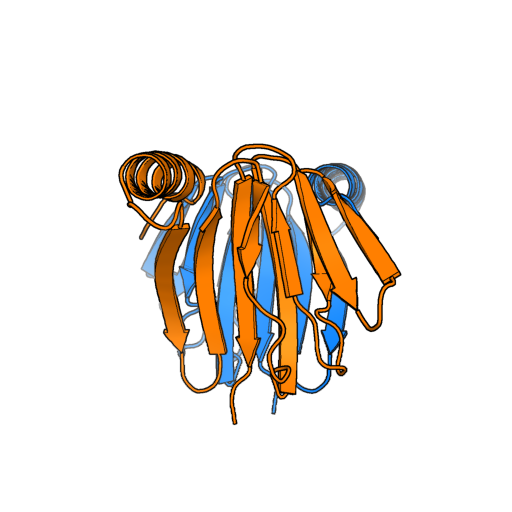O B 1 2 ? 5.289 -3.83 11.414 1 79.75 2 PRO B N 1
ATOM 790 C CA . PRO B 1 2 ? 6.426 -4.363 10.664 1 79.75 2 PRO B CA 1
ATOM 791 C C . PRO B 1 2 ? 6.969 -3.373 9.633 1 79.75 2 PRO B C 1
ATOM 793 O O . PRO B 1 2 ? 6.23 -2.52 9.141 1 79.75 2 PRO B O 1
ATOM 796 N N . ASP B 1 3 ? 8.297 -3.467 9.508 1 94.44 3 ASP B N 1
ATOM 797 C CA . ASP B 1 3 ? 9.023 -2.867 8.391 1 94.44 3 ASP B CA 1
ATOM 798 C C . ASP B 1 3 ? 8.875 -3.713 7.125 1 94.44 3 ASP B C 1
ATOM 800 O O . ASP B 1 3 ? 9.289 -4.875 7.098 1 94.44 3 ASP B O 1
ATOM 804 N N . LEU B 1 4 ? 8.352 -3.088 6.047 1 98.19 4 LEU B N 1
ATOM 805 C CA . LEU B 1 4 ? 8.023 -3.861 4.855 1 98.19 4 LEU B CA 1
ATOM 806 C C . LEU B 1 4 ? 9.273 -4.5 4.258 1 98.19 4 LEU B C 1
ATOM 808 O O . LEU B 1 4 ? 9.203 -5.594 3.686 1 98.19 4 LEU B O 1
ATOM 812 N N . GLU B 1 5 ? 10.391 -3.801 4.398 1 97.38 5 GLU B N 1
ATOM 813 C CA . GLU B 1 5 ? 11.625 -4.395 3.891 1 97.38 5 GLU B CA 1
ATOM 814 C C . GLU B 1 5 ? 12.008 -5.641 4.684 1 97.38 5 GLU B C 1
ATOM 816 O O . GLU B 1 5 ? 12.398 -6.656 4.109 1 97.38 5 GLU B O 1
ATOM 821 N N . GLN B 1 6 ? 11.852 -5.48 5.98 1 97.44 6 GLN B N 1
ATOM 822 C CA . GLN B 1 6 ? 12.148 -6.637 6.824 1 97.44 6 GLN B CA 1
ATOM 823 C C . GLN B 1 6 ? 11.203 -7.793 6.527 1 97.44 6 GLN B C 1
ATOM 825 O O . GLN B 1 6 ? 11.633 -8.945 6.441 1 97.44 6 GLN B O 1
ATOM 830 N N . LEU B 1 7 ? 9.969 -7.508 6.371 1 98.25 7 LEU B N 1
ATOM 831 C CA . LEU B 1 7 ? 8.984 -8.531 6.043 1 98.25 7 LEU B CA 1
ATOM 832 C C . LEU B 1 7 ? 9.289 -9.172 4.691 1 98.25 7 LEU B C 1
ATOM 834 O O . LEU B 1 7 ? 9.164 -10.383 4.531 1 98.25 7 LEU B O 1
ATOM 838 N N . ALA B 1 8 ? 9.68 -8.305 3.736 1 98.5 8 ALA B N 1
ATOM 839 C CA . ALA B 1 8 ? 10 -8.805 2.404 1 98.5 8 ALA B CA 1
ATOM 840 C C . ALA B 1 8 ? 11.164 -9.797 2.455 1 98.5 8 ALA B C 1
ATOM 842 O O . ALA B 1 8 ? 11.109 -10.859 1.825 1 98.5 8 ALA B O 1
ATOM 843 N N . VAL B 1 9 ? 12.164 -9.492 3.205 1 98.06 9 VAL B N 1
ATOM 844 C CA . VAL B 1 9 ? 13.328 -10.352 3.328 1 98.06 9 VAL B CA 1
ATOM 845 C C . VAL B 1 9 ? 12.93 -11.672 3.984 1 98.06 9 VAL B C 1
ATOM 847 O O . VAL B 1 9 ? 13.289 -12.75 3.5 1 98.06 9 VAL B O 1
ATOM 850 N N . GLU B 1 10 ? 12.211 -11.492 5.039 1 98.5 10 GLU B N 1
ATOM 851 C CA . GLU B 1 10 ? 11.789 -12.664 5.793 1 98.5 10 GLU B CA 1
ATOM 852 C C . GLU B 1 10 ? 10.961 -13.609 4.93 1 98.5 10 GLU B C 1
ATOM 854 O O . GLU B 1 10 ? 11.219 -14.812 4.887 1 98.5 10 GLU B O 1
ATOM 859 N N . HIS B 1 11 ? 10.016 -13.094 4.23 1 98.81 11 HIS B N 1
ATOM 860 C CA . HIS B 1 11 ? 9.109 -13.953 3.477 1 98.81 11 HIS B CA 1
ATOM 861 C C . HIS B 1 11 ? 9.758 -14.438 2.182 1 98.81 11 HIS B C 1
ATOM 863 O O . HIS B 1 11 ? 9.422 -15.508 1.68 1 98.81 11 HIS B O 1
ATOM 869 N N . ALA B 1 12 ? 10.68 -13.648 1.612 1 98.81 12 ALA B N 1
ATOM 870 C CA . ALA B 1 12 ? 11.477 -14.172 0.506 1 98.81 12 ALA B CA 1
ATOM 871 C C . ALA B 1 12 ? 12.219 -15.438 0.919 1 98.81 12 ALA B C 1
ATOM 873 O O . ALA B 1 12 ? 12.266 -16.406 0.169 1 98.81 12 ALA B O 1
ATOM 874 N N . ALA B 1 13 ? 12.805 -15.438 2.098 1 98.81 13 ALA B N 1
ATOM 875 C CA . ALA B 1 13 ? 13.523 -16.594 2.607 1 98.81 13 ALA B CA 1
ATOM 876 C C . ALA B 1 13 ? 12.578 -17.781 2.816 1 98.81 13 ALA B C 1
ATOM 878 O O . ALA B 1 13 ? 12.922 -18.922 2.494 1 98.81 13 ALA B O 1
ATOM 879 N N . ARG B 1 14 ? 11.391 -17.484 3.369 1 98.88 14 ARG B N 1
ATOM 880 C CA . ARG B 1 14 ? 10.406 -18.547 3.596 1 98.88 14 ARG B CA 1
ATOM 881 C C . ARG B 1 14 ? 9.938 -19.156 2.277 1 98.88 14 ARG B C 1
ATOM 883 O O . ARG B 1 14 ? 9.75 -20.359 2.18 1 98.88 14 ARG B O 1
ATOM 890 N N . ALA B 1 15 ? 9.695 -18.297 1.293 1 98.88 15 ALA B N 1
ATOM 891 C CA . ALA B 1 15 ? 9.312 -18.812 -0.023 1 98.88 15 ALA B CA 1
ATOM 892 C C . ALA B 1 15 ? 10.375 -19.734 -0.592 1 98.88 15 ALA B C 1
ATOM 894 O O . ALA B 1 15 ? 10.055 -20.781 -1.175 1 98.88 15 ALA B O 1
ATOM 895 N N . ALA B 1 16 ? 11.633 -19.359 -0.442 1 98.69 16 ALA B N 1
ATOM 896 C CA . ALA B 1 16 ? 12.75 -20.125 -0.976 1 98.69 16 ALA B CA 1
ATOM 897 C C . ALA B 1 16 ? 12.836 -21.516 -0.332 1 98.69 16 ALA B C 1
ATOM 899 O O . ALA B 1 16 ? 13.305 -22.469 -0.953 1 98.69 16 ALA B O 1
ATOM 900 N N . GLU B 1 17 ? 12.32 -21.578 0.848 1 98.56 17 GLU B N 1
ATOM 901 C CA . GLU B 1 17 ? 12.375 -22.844 1.584 1 98.56 17 GLU B CA 1
ATOM 902 C C . GLU B 1 17 ? 11.109 -23.656 1.381 1 98.56 17 GLU B C 1
ATOM 904 O O . GLU B 1 17 ? 11.039 -24.812 1.794 1 98.56 17 GLU B O 1
ATOM 909 N N . SER B 1 18 ? 10.086 -23.078 0.832 1 98.5 18 SER B N 1
ATOM 910 C CA . SER B 1 18 ? 8.797 -23.719 0.637 1 98.5 18 SER B CA 1
ATOM 911 C C . SER B 1 18 ? 8.812 -24.609 -0.604 1 98.5 18 SER B C 1
ATOM 913 O O . SER B 1 18 ? 9.32 -24.219 -1.652 1 98.5 18 SER B O 1
ATOM 915 N N . PRO B 1 19 ? 8.234 -25.812 -0.537 1 98.06 19 PRO B N 1
ATOM 916 C CA . PRO B 1 19 ? 8.164 -26.672 -1.725 1 98.06 19 PRO B CA 1
ATOM 917 C C . PRO B 1 19 ? 7.352 -26.047 -2.854 1 98.06 19 PRO B C 1
ATOM 919 O O . PRO B 1 19 ? 7.535 -26.391 -4.023 1 98.06 19 PRO B O 1
ATOM 922 N N . HIS B 1 20 ? 6.551 -25.062 -2.605 1 97.69 20 HIS B N 1
ATOM 923 C CA . HIS B 1 20 ? 5.707 -24.438 -3.609 1 97.69 20 HIS B CA 1
ATOM 924 C C . HIS B 1 20 ? 6.285 -23.094 -4.051 1 97.69 20 HIS B C 1
ATOM 926 O O . HIS B 1 20 ? 5.723 -22.422 -4.914 1 97.69 20 HIS B O 1
ATOM 932 N N . GLY B 1 21 ? 7.383 -22.641 -3.434 1 98.69 21 GLY B N 1
ATOM 933 C CA . GLY B 1 21 ? 8.062 -21.422 -3.824 1 98.69 21 GLY B CA 1
ATOM 934 C C . GLY B 1 21 ? 7.285 -20.172 -3.482 1 98.69 21 GLY B C 1
ATOM 935 O O . GLY B 1 21 ? 7.359 -19.172 -4.199 1 98.69 21 GLY B O 1
ATOM 936 N N . ARG B 1 22 ? 6.445 -20.312 -2.434 1 98.75 22 ARG B N 1
ATOM 937 C CA . ARG B 1 22 ? 5.629 -19.156 -2.098 1 98.75 22 ARG B CA 1
ATOM 938 C C . ARG B 1 22 ? 5.488 -19 -0.587 1 98.75 22 ARG B C 1
ATOM 940 O O . ARG B 1 22 ? 5.555 -19.984 0.149 1 98.75 22 ARG B O 1
ATOM 947 N N . SER B 1 23 ? 5.402 -17.828 -0.152 1 98.81 23 SER B N 1
ATOM 948 C CA . SER B 1 23 ? 5.062 -17.453 1.22 1 98.81 23 SER B CA 1
ATOM 949 C C . SER B 1 23 ? 4.125 -16.25 1.26 1 98.81 23 SER B C 1
ATOM 951 O O . SER B 1 23 ? 4.266 -15.328 0.464 1 98.81 23 SER B O 1
ATOM 953 N N . ALA B 1 24 ? 3.152 -16.297 2.084 1 98.56 24 ALA B N 1
ATOM 954 C CA . ALA B 1 24 ? 2.197 -15.211 2.236 1 98.56 24 ALA B CA 1
ATOM 955 C C . ALA B 1 24 ? 2.021 -14.836 3.705 1 98.56 24 ALA B C 1
ATOM 957 O O . ALA B 1 24 ? 2.064 -15.695 4.582 1 98.56 24 ALA B O 1
ATOM 958 N N . HIS B 1 25 ?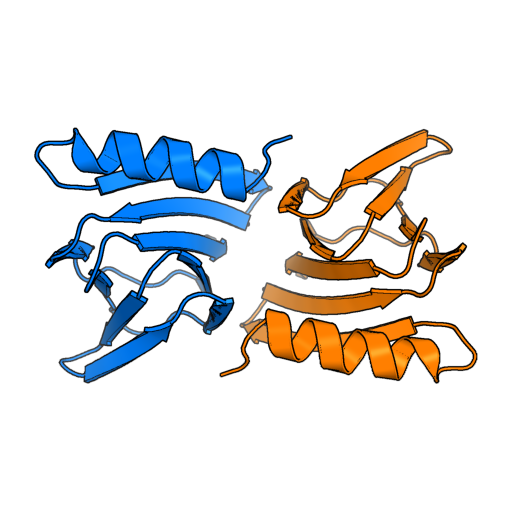 1.849 -13.578 3.906 1 98.12 25 HIS B N 1
ATOM 959 C CA . HIS B 1 25 ? 1.663 -13.047 5.254 1 98.12 25 HIS B CA 1
ATOM 960 C C . HIS B 1 25 ? 0.632 -11.93 5.27 1 98.12 25 HIS B C 1
ATOM 962 O O . HIS B 1 25 ? 0.846 -10.875 4.664 1 98.12 25 HIS B O 1
ATOM 968 N N . LEU B 1 26 ? -0.507 -12.156 6.02 1 98.12 26 LEU B N 1
ATOM 969 C CA . LEU B 1 26 ? -1.513 -11.117 6.207 1 98.12 26 LEU B CA 1
ATOM 970 C C . LEU B 1 26 ? -1.014 -10.047 7.168 1 98.12 26 LEU B C 1
ATOM 972 O O . LEU B 1 26 ? -0.951 -10.273 8.375 1 98.12 26 LEU B O 1
ATOM 976 N N . LEU B 1 27 ? -0.705 -8.867 6.648 1 97.5 27 LEU B N 1
ATOM 977 C CA . LEU B 1 27 ? -0.135 -7.773 7.43 1 97.5 27 LEU B CA 1
ATOM 978 C C . LEU B 1 27 ? -1.228 -6.988 8.148 1 97.5 27 LEU B C 1
ATOM 980 O O . LEU B 1 27 ? -1.033 -6.535 9.273 1 97.5 27 LEU B O 1
ATOM 984 N N . LEU B 1 28 ? -2.297 -6.762 7.398 1 97.12 28 LEU B N 1
ATOM 985 C CA . LEU B 1 28 ? -3.363 -5.895 7.887 1 97.12 28 LEU B CA 1
ATOM 986 C C . LEU B 1 28 ? -4.73 -6.426 7.465 1 97.12 28 LEU B C 1
ATOM 988 O O . LEU B 1 28 ? -4.922 -6.812 6.309 1 97.12 28 LEU B O 1
ATOM 992 N N . HIS B 1 29 ? -5.613 -6.562 8.422 1 97 29 HIS B N 1
ATOM 993 C CA . HIS B 1 29 ? -7.035 -6.832 8.234 1 97 29 HIS B CA 1
ATOM 994 C C . HIS B 1 29 ? -7.891 -5.836 9.008 1 97 29 HIS B C 1
ATOM 996 O O . HIS B 1 29 ? -7.965 -5.906 10.242 1 97 29 HIS B O 1
ATOM 1002 N N . ASP B 1 30 ? -8.445 -4.934 8.266 1 95.75 30 ASP B N 1
ATOM 1003 C CA . ASP B 1 30 ? -9.289 -3.883 8.828 1 95.75 30 ASP B CA 1
ATOM 1004 C C . ASP B 1 30 ? -10.633 -3.811 8.109 1 95.75 30 ASP B C 1
ATOM 1006 O O . ASP B 1 30 ? -10.758 -3.152 7.074 1 95.75 30 ASP B O 1
ATOM 1010 N N . GLY B 1 31 ? -11.672 -4.469 8.773 1 93.62 31 GLY B N 1
ATOM 1011 C CA . GLY B 1 31 ? -12.938 -4.582 8.078 1 93.62 31 GLY B CA 1
ATOM 1012 C C . GLY B 1 31 ? -12.828 -5.316 6.754 1 93.62 31 GLY B C 1
ATOM 1013 O O . GLY B 1 31 ? -12.398 -6.469 6.711 1 93.62 31 GLY B O 1
ATOM 1014 N N . VAL B 1 32 ? -13.18 -4.539 5.645 1 96.56 32 VAL B N 1
ATOM 1015 C CA . VAL B 1 32 ? -13.195 -5.145 4.32 1 96.56 32 VAL B CA 1
ATOM 1016 C C . VAL B 1 32 ? -11.812 -5.059 3.689 1 96.56 32 VAL B C 1
ATOM 1018 O O . VAL B 1 32 ? -11.578 -5.602 2.609 1 96.56 32 VAL B O 1
ATOM 1021 N N . LEU B 1 33 ? -10.883 -4.363 4.34 1 98.12 33 LEU B N 1
ATOM 1022 C CA . LEU B 1 33 ? -9.555 -4.125 3.777 1 98.12 33 LEU B CA 1
ATOM 1023 C C . LEU B 1 33 ? -8.562 -5.18 4.262 1 98.12 33 LEU B C 1
ATOM 1025 O O . LEU B 1 33 ? -8.43 -5.398 5.465 1 98.12 33 LEU B O 1
ATOM 1029 N N . ARG B 1 34 ? -7.891 -5.773 3.305 1 98.38 34 ARG B N 1
ATOM 1030 C CA . ARG B 1 34 ? -6.812 -6.715 3.604 1 98.38 34 ARG B CA 1
ATOM 1031 C C . ARG B 1 34 ? -5.539 -6.34 2.857 1 98.38 34 ARG B C 1
ATOM 1033 O O . ARG B 1 34 ? -5.586 -5.965 1.684 1 98.38 34 ARG B O 1
ATOM 1040 N N . GLN B 1 35 ? -4.43 -6.383 3.541 1 98.5 35 GLN B N 1
ATOM 1041 C CA . GLN B 1 35 ? -3.123 -6.211 2.914 1 98.5 35 GLN B CA 1
ATOM 1042 C C . GLN B 1 35 ? -2.191 -7.371 3.264 1 98.5 35 GLN B C 1
ATOM 1044 O O . GLN B 1 35 ? -1.949 -7.645 4.441 1 98.5 35 GLN B O 1
ATOM 1049 N N . THR B 1 36 ? -1.689 -8.039 2.197 1 98.62 36 THR B N 1
ATOM 1050 C CA . THR B 1 36 ? -0.928 -9.273 2.336 1 98.62 36 THR B CA 1
ATOM 1051 C C . THR B 1 36 ? 0.416 -9.164 1.621 1 98.62 36 THR B C 1
ATOM 1053 O O . THR B 1 36 ? 0.479 -8.734 0.469 1 98.62 36 THR B O 1
ATOM 1056 N N . VAL B 1 37 ? 1.471 -9.508 2.314 1 98.88 37 VAL B N 1
ATOM 1057 C CA . VAL B 1 37 ? 2.766 -9.68 1.662 1 98.88 37 VAL B CA 1
ATOM 1058 C C . VAL B 1 37 ? 2.855 -11.086 1.059 1 98.88 37 VAL B C 1
ATOM 1060 O O . VAL B 1 37 ? 2.598 -12.078 1.74 1 98.88 37 VAL B O 1
ATOM 1063 N N . ILE B 1 38 ? 3.184 -11.148 -0.218 1 98.94 38 ILE B N 1
ATOM 1064 C CA . ILE B 1 38 ? 3.344 -12.422 -0.91 1 98.94 38 ILE B CA 1
ATOM 1065 C C . ILE B 1 38 ? 4.734 -12.5 -1.531 1 98.94 38 ILE B C 1
ATOM 1067 O O . ILE B 1 38 ? 5.141 -11.602 -2.279 1 98.94 38 ILE B O 1
ATOM 1071 N N . ALA B 1 39 ? 5.402 -13.523 -1.216 1 98.94 39 ALA B N 1
ATOM 1072 C CA . ALA B 1 39 ? 6.695 -13.805 -1.827 1 98.94 39 ALA B CA 1
ATOM 1073 C C . ALA B 1 39 ? 6.609 -15 -2.775 1 98.94 39 ALA B C 1
ATOM 1075 O O . ALA B 1 39 ? 5.938 -15.992 -2.475 1 98.94 39 ALA B O 1
ATOM 1076 N N . LEU B 1 40 ? 7.211 -14.859 -3.896 1 98.94 40 LEU B N 1
ATOM 1077 C CA . LEU B 1 40 ? 7.281 -15.906 -4.914 1 98.94 40 LEU B CA 1
ATOM 1078 C C . LEU B 1 40 ? 8.719 -16.094 -5.391 1 98.94 40 LEU B C 1
ATOM 1080 O O . LEU B 1 40 ? 9.414 -15.133 -5.688 1 98.94 40 LEU B O 1
ATOM 1084 N N . THR B 1 41 ? 9.156 -17.344 -5.523 1 98.94 41 THR B N 1
ATOM 1085 C CA . THR B 1 41 ? 10.438 -17.625 -6.16 1 98.94 41 THR B CA 1
ATOM 1086 C C . THR B 1 41 ? 10.336 -17.453 -7.672 1 98.94 41 THR B C 1
ATOM 1088 O O . THR B 1 41 ? 9.234 -17.422 -8.227 1 98.94 41 THR B O 1
ATOM 1091 N N . ALA B 1 42 ? 11.547 -17.281 -8.266 1 98.88 42 ALA B N 1
ATOM 1092 C CA . ALA B 1 42 ? 11.586 -17.156 -9.719 1 98.88 42 ALA B CA 1
ATOM 1093 C C . ALA B 1 42 ? 10.836 -18.297 -10.391 1 98.88 42 ALA B C 1
ATOM 1095 O O . ALA B 1 42 ? 11.039 -19.469 -10.047 1 98.88 42 ALA B O 1
ATOM 1096 N N . GLY B 1 43 ? 9.906 -17.938 -11.211 1 98.62 43 GLY B N 1
ATOM 1097 C CA . GLY B 1 43 ? 9.18 -18.938 -11.984 1 98.62 43 GLY B CA 1
ATOM 1098 C C . GLY B 1 43 ? 7.887 -19.375 -11.32 1 98.62 43 GLY B C 1
ATOM 1099 O O . GLY B 1 43 ? 7.039 -20 -11.953 1 98.62 43 GLY B O 1
ATOM 1100 N N . THR B 1 44 ? 7.688 -19.062 -10.094 1 98.69 44 THR B N 1
ATOM 1101 C CA . THR B 1 44 ? 6.469 -19.422 -9.375 1 98.69 44 THR B CA 1
ATOM 1102 C C . THR B 1 44 ? 5.332 -18.469 -9.727 1 98.69 44 THR B C 1
ATOM 1104 O O . THR B 1 44 ? 5.555 -17.266 -9.891 1 98.69 44 THR B O 1
ATOM 1107 N N . ALA B 1 45 ? 4.121 -19.078 -9.789 1 98.12 45 ALA B N 1
ATOM 1108 C CA . ALA B 1 45 ? 2.951 -18.266 -10.148 1 98.12 45 ALA B CA 1
ATOM 1109 C C . ALA B 1 45 ? 1.808 -18.5 -9.164 1 98.12 45 ALA B C 1
ATOM 1111 O O . ALA B 1 45 ? 1.703 -19.578 -8.57 1 98.12 45 ALA B O 1
ATOM 1112 N N . LEU B 1 46 ? 1.055 -17.453 -8.93 1 97.62 46 LEU B N 1
ATOM 1113 C CA . LEU B 1 46 ? -0.286 -17.641 -8.383 1 97.62 46 LEU B CA 1
ATOM 1114 C C . LEU B 1 46 ? -1.298 -17.891 -9.492 1 97.62 46 LEU B C 1
ATOM 1116 O O . LEU B 1 46 ? -1.349 -17.156 -10.477 1 97.62 46 LEU B O 1
ATOM 1120 N N . ASP B 1 47 ? -2.062 -18.891 -9.242 1 95.12 47 ASP B N 1
ATOM 1121 C CA . ASP B 1 47 ? -3.041 -19.266 -10.258 1 95.12 47 ASP B CA 1
ATOM 1122 C C . ASP B 1 47 ? -4.109 -18.188 -10.422 1 95.12 47 ASP B C 1
ATOM 1124 O O . ASP B 1 47 ? -4.387 -17.438 -9.484 1 95.12 47 ASP B O 1
ATOM 1128 N N . GLU B 1 48 ? -4.676 -18.219 -11.609 1 95.69 48 GLU B N 1
ATOM 1129 C CA . GLU B 1 48 ? -5.777 -17.297 -11.859 1 95.69 48 GLU B CA 1
ATOM 1130 C C . GLU B 1 48 ? -6.898 -17.484 -10.836 1 95.69 48 GLU B C 1
ATOM 1132 O O . GLU B 1 48 ? -7.23 -18.609 -10.477 1 95.69 48 GLU B O 1
ATOM 1137 N N . HIS B 1 49 ? -7.383 -16.391 -10.391 1 95.44 49 HIS B N 1
ATOM 1138 C CA . HIS B 1 49 ? -8.477 -16.406 -9.422 1 95.44 49 HIS B CA 1
ATOM 1139 C C . HIS B 1 49 ? -9.43 -15.242 -9.656 1 95.44 49 HIS B C 1
ATOM 1141 O O . HIS B 1 49 ? -9.164 -14.367 -10.484 1 95.44 49 HIS B O 1
ATOM 1147 N N . ASN B 1 50 ? -10.578 -15.281 -8.945 1 94.94 50 ASN B N 1
ATOM 1148 C CA . ASN B 1 50 ? -11.562 -14.203 -9.039 1 94.94 50 ASN B CA 1
ATOM 1149 C C . ASN B 1 50 ? -11.078 -12.945 -8.328 1 94.94 50 ASN B C 1
ATOM 1151 O O . ASN B 1 50 ? -10.562 -13.023 -7.211 1 94.94 50 ASN B O 1
ATOM 1155 N N . PRO B 1 51 ? -11.289 -11.805 -8.992 1 95.81 51 PRO B N 1
ATOM 1156 C CA . PRO B 1 51 ? -10.797 -10.562 -8.406 1 95.81 51 PRO B CA 1
ATOM 1157 C C . PRO B 1 51 ? -11.617 -10.102 -7.199 1 95.81 51 PRO B C 1
ATOM 1159 O O . PRO B 1 51 ? -12.797 -10.445 -7.09 1 95.81 51 PRO B O 1
ATOM 1162 N N . PRO B 1 52 ? -10.93 -9.383 -6.336 1 96.31 52 PRO B N 1
ATOM 1163 C CA . PRO B 1 52 ? -11.695 -8.688 -5.293 1 96.31 52 PRO B CA 1
ATOM 1164 C C . PRO B 1 52 ? -12.562 -7.562 -5.848 1 96.31 52 PRO B C 1
ATOM 1166 O O . PRO B 1 52 ? -12.5 -7.262 -7.043 1 96.31 52 PRO B O 1
ATOM 1169 N N . SER B 1 53 ? -13.375 -7.008 -4.984 1 96.31 53 SER B N 1
ATOM 1170 C CA . SER B 1 53 ? -14.211 -5.891 -5.41 1 96.31 53 SER B CA 1
ATOM 1171 C C . SER B 1 53 ? -13.359 -4.691 -5.812 1 96.31 53 SER B C 1
ATOM 1173 O O . SER B 1 53 ? -13.766 -3.898 -6.672 1 96.31 53 SER B O 1
ATOM 1175 N N . ALA B 1 54 ? -12.234 -4.461 -5.176 1 97.31 54 ALA B N 1
ATOM 1176 C CA . ALA B 1 54 ? -11.219 -3.457 -5.484 1 97.31 54 ALA B CA 1
ATOM 1177 C C . ALA B 1 54 ? -9.852 -3.881 -4.953 1 97.31 54 ALA B C 1
ATOM 1179 O O . ALA B 1 54 ? -9.758 -4.648 -3.994 1 97.31 54 ALA B O 1
ATOM 1180 N N . GLY B 1 55 ? -8.812 -3.463 -5.602 1 97.56 55 GLY B N 1
ATOM 1181 C CA . GLY B 1 55 ? -7.516 -3.861 -5.082 1 97.56 55 GLY B CA 1
ATOM 1182 C C . GLY B 1 55 ? -6.355 -3.332 -5.906 1 97.56 55 GLY B C 1
ATOM 1183 O O . GLY B 1 55 ? -6.559 -2.748 -6.973 1 97.56 55 GLY B O 1
ATOM 1184 N N . SER B 1 56 ? -5.113 -3.516 -5.449 1 98.12 56 SER B N 1
ATOM 1185 C CA . SER B 1 56 ? -3.861 -3.154 -6.105 1 98.12 56 SER B CA 1
ATOM 1186 C C . SER B 1 56 ? -2.73 -4.09 -5.695 1 98.12 56 SER B C 1
ATOM 1188 O O . SER B 1 56 ? -2.854 -4.828 -4.719 1 98.12 56 SER B O 1
ATOM 1190 N N . VAL B 1 57 ? -1.73 -4.078 -6.496 1 98.5 57 VAL B N 1
ATOM 1191 C CA . VAL B 1 57 ? -0.501 -4.797 -6.176 1 98.5 57 VAL B CA 1
ATOM 1192 C C . VAL B 1 57 ? 0.691 -3.848 -6.266 1 98.5 57 VAL B C 1
ATOM 1194 O O . VAL B 1 57 ? 0.849 -3.131 -7.258 1 98.5 57 VAL B O 1
ATOM 1197 N N . GLN B 1 58 ? 1.398 -3.768 -5.227 1 98.75 58 GLN B N 1
ATOM 1198 C CA . GLN B 1 58 ? 2.672 -3.057 -5.195 1 98.75 58 GLN B CA 1
ATOM 1199 C C . GLN B 1 58 ? 3.846 -4.031 -5.203 1 98.75 58 GLN B C 1
ATOM 1201 O O . GLN B 1 58 ? 3.924 -4.926 -4.359 1 98.75 58 GLN B O 1
ATOM 1206 N N . VAL B 1 59 ? 4.773 -3.828 -6.156 1 98.88 59 VAL B N 1
ATOM 1207 C CA . VAL B 1 59 ? 5.953 -4.688 -6.172 1 98.88 59 VAL B CA 1
ATOM 1208 C C . VAL B 1 59 ? 7.016 -4.125 -5.23 1 98.88 59 VAL B C 1
ATOM 1210 O O . VAL B 1 59 ? 7.574 -3.055 -5.488 1 98.88 59 VAL B O 1
ATOM 1213 N N . LEU B 1 60 ? 7.293 -4.883 -4.18 1 98.44 60 LEU B N 1
ATOM 1214 C CA . LEU B 1 60 ? 8.289 -4.445 -3.211 1 98.44 60 LEU B CA 1
ATOM 1215 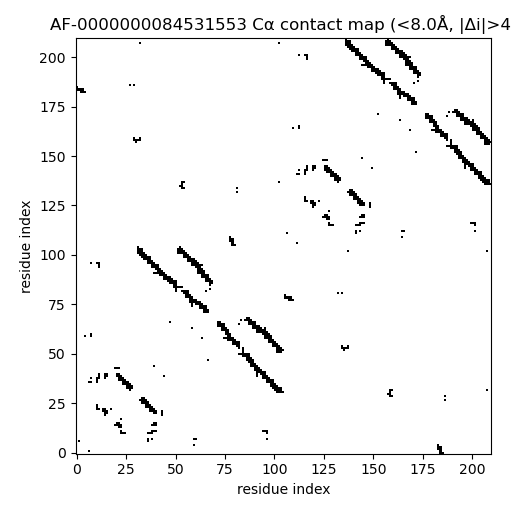C C . LEU B 1 60 ? 9.695 -4.828 -3.664 1 98.44 60 LEU B C 1
ATOM 1217 O O . LEU B 1 60 ? 10.641 -4.059 -3.49 1 98.44 60 LEU B O 1
ATOM 1221 N N . ARG B 1 61 ? 9.828 -6 -4.195 1 98.56 61 ARG B N 1
ATOM 1222 C CA . ARG B 1 61 ? 11.078 -6.562 -4.695 1 98.56 61 ARG B CA 1
ATOM 1223 C C . ARG B 1 61 ? 10.844 -7.418 -5.934 1 98.56 61 ARG B C 1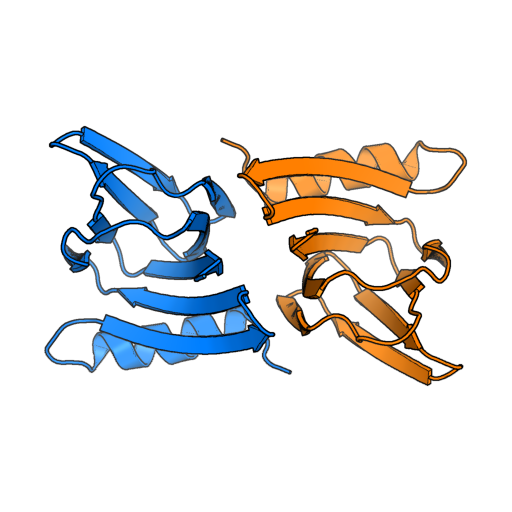
ATOM 1225 O O . ARG B 1 61 ? 9.828 -8.109 -6.031 1 98.56 61 ARG B O 1
ATOM 1232 N N . GLY B 1 62 ? 11.828 -7.348 -6.828 1 98.75 62 GLY B N 1
ATOM 1233 C CA . GLY B 1 62 ? 11.82 -8.258 -7.961 1 98.75 62 GLY B CA 1
ATOM 1234 C C . GLY B 1 62 ? 11.023 -7.738 -9.148 1 98.75 62 GLY B C 1
ATOM 1235 O O . GLY B 1 62 ? 11.055 -6.543 -9.438 1 98.75 62 GLY B O 1
ATOM 1236 N N . ARG B 1 63 ? 10.539 -8.625 -9.852 1 98.81 63 ARG B N 1
ATOM 1237 C CA . ARG B 1 63 ? 9.797 -8.359 -11.086 1 98.81 63 ARG B CA 1
ATOM 1238 C C . ARG B 1 63 ? 8.727 -9.414 -11.312 1 98.81 63 ARG B C 1
ATOM 1240 O O . ARG B 1 63 ? 9.016 -10.609 -11.344 1 98.81 63 ARG B O 1
ATOM 1247 N N . VAL B 1 64 ? 7.484 -8.914 -11.492 1 98.75 64 VAL B N 1
ATOM 1248 C CA . VAL B 1 64 ? 6.375 -9.844 -11.664 1 98.75 64 VAL B CA 1
ATOM 1249 C C . VAL B 1 64 ? 5.539 -9.438 -12.875 1 98.75 64 VAL B C 1
ATOM 1251 O O . VAL B 1 64 ? 5.691 -8.336 -13.398 1 98.75 64 VAL B O 1
ATOM 1254 N N . SER B 1 65 ? 4.688 -10.359 -13.281 1 98.44 65 SER B N 1
ATOM 1255 C CA . SER B 1 65 ? 3.664 -10.047 -14.273 1 98.44 65 SER B CA 1
ATOM 1256 C C . SER B 1 65 ? 2.27 -10.367 -13.75 1 98.44 65 SER B C 1
ATOM 1258 O O . SER B 1 65 ? 2.043 -11.438 -13.18 1 98.44 65 SER B O 1
ATOM 1260 N N . LEU B 1 66 ? 1.359 -9.406 -13.93 1 98 66 LEU B N 1
ATOM 1261 C CA . LEU B 1 66 ? -0.061 -9.734 -13.891 1 98 66 LEU B CA 1
ATOM 1262 C C . LEU B 1 66 ? -0.493 -10.438 -15.172 1 98 66 LEU B C 1
ATOM 1264 O O . LEU B 1 66 ? -0.206 -9.961 -16.281 1 98 66 LEU B O 1
ATOM 1268 N N . THR B 1 67 ? -1.14 -11.547 -15 1 96.88 67 THR B N 1
ATOM 1269 C CA . THR B 1 67 ? -1.569 -12.305 -16.172 1 96.88 67 THR B CA 1
ATOM 1270 C C . THR B 1 67 ? -3.09 -12.297 -16.297 1 96.88 67 THR B C 1
ATOM 1272 O O . THR B 1 67 ? -3.799 -12.594 -15.336 1 96.88 67 THR B O 1
ATOM 1275 N N . ILE B 1 68 ? -3.559 -11.891 -17.484 1 94.69 68 ILE B N 1
ATOM 1276 C CA . ILE B 1 68 ? -4.984 -11.836 -17.781 1 94.69 68 ILE B CA 1
ATOM 1277 C C . ILE B 1 68 ? -5.242 -12.383 -19.188 1 94.69 68 ILE B C 1
ATOM 1279 O O . ILE B 1 68 ? -4.738 -11.836 -20.172 1 94.69 68 ILE B O 1
ATOM 1283 N N . ALA B 1 69 ? -6.09 -13.391 -19.328 1 92.56 69 ALA B N 1
ATOM 1284 C CA . ALA B 1 69 ? -6.504 -13.945 -20.625 1 92.56 69 ALA B CA 1
ATOM 1285 C C . ALA B 1 69 ? -5.32 -14.047 -21.578 1 92.56 69 ALA B C 1
ATOM 1287 O O . ALA B 1 69 ? -5.414 -13.617 -22.734 1 92.56 69 ALA B O 1
ATOM 1288 N N . GLY B 1 70 ? -4.219 -14.453 -21.078 1 87.06 70 GLY B N 1
ATOM 1289 C CA . GLY B 1 70 ? -3.068 -14.695 -21.938 1 87.06 70 GLY B CA 1
ATOM 1290 C C . GLY B 1 70 ? -2.186 -13.469 -22.109 1 87.06 70 GLY B C 1
ATOM 1291 O O . GLY B 1 70 ? -1.126 -13.547 -22.734 1 87.06 70 GLY B O 1
ATOM 1292 N N . HIS B 1 71 ? -2.691 -12.383 -21.625 1 93.94 71 HIS B N 1
ATOM 1293 C CA . HIS B 1 71 ? -1.883 -11.172 -21.672 1 93.94 71 HIS B CA 1
ATOM 1294 C C . HIS B 1 71 ? -1.138 -10.953 -20.359 1 93.94 71 HIS B C 1
ATOM 1296 O O . HIS B 1 71 ? -1.594 -11.398 -19.312 1 93.94 71 HIS B O 1
ATOM 1302 N N . ARG B 1 72 ? 0.069 -10.32 -20.516 1 95.75 72 ARG B N 1
ATOM 1303 C CA . ARG B 1 72 ? 0.892 -10.086 -19.344 1 95.75 72 ARG B CA 1
ATOM 1304 C C . ARG B 1 72 ? 1.229 -8.602 -19.203 1 95.75 72 ARG B C 1
ATOM 1306 O O . ARG B 1 72 ? 1.542 -7.934 -20.188 1 95.75 72 ARG B O 1
ATOM 1313 N N . LEU B 1 73 ? 1.086 -8.086 -18.062 1 97.06 73 LEU B N 1
ATOM 1314 C CA . LEU B 1 73 ? 1.594 -6.77 -17.688 1 97.06 73 LEU B CA 1
ATOM 1315 C C . LEU B 1 73 ? 2.766 -6.895 -16.719 1 97.06 73 LEU B C 1
ATOM 1317 O O . LEU B 1 73 ? 2.576 -7.258 -15.562 1 97.06 73 LEU B O 1
ATOM 1321 N N . GLU B 1 74 ? 3.963 -6.516 -17.188 1 97.69 74 GLU B N 1
ATOM 1322 C CA . GLU B 1 74 ? 5.156 -6.641 -16.359 1 97.69 74 GLU B CA 1
ATOM 1323 C C . GLU B 1 74 ? 5.297 -5.453 -15.414 1 97.69 74 GLU B C 1
ATOM 1325 O O . GLU B 1 74 ? 5.133 -4.301 -15.828 1 97.69 74 GLU B O 1
ATOM 1330 N N . LEU B 1 75 ? 5.566 -5.824 -14.219 1 98.25 75 LEU B N 1
ATOM 1331 C CA . LEU B 1 75 ? 5.699 -4.82 -13.164 1 98.25 75 LEU B CA 1
ATOM 1332 C C . LEU B 1 75 ? 7.047 -4.945 -12.461 1 98.25 75 LEU B C 1
ATOM 1334 O O . LEU B 1 75 ? 7.344 -5.98 -11.867 1 98.25 75 LEU B O 1
ATOM 1338 N N . PRO B 1 76 ? 7.875 -3.928 -12.602 1 98.25 76 PRO B N 1
ATOM 1339 C CA . PRO B 1 76 ? 9.117 -3.92 -11.828 1 98.25 76 PRO B CA 1
ATOM 1340 C C . PRO B 1 76 ? 8.914 -3.475 -10.383 1 98.25 76 PRO B C 1
ATOM 1342 O O . PRO B 1 76 ? 7.832 -3.004 -10.023 1 98.25 76 PRO B O 1
ATOM 1345 N N . ALA B 1 77 ? 10.008 -3.645 -9.523 1 98 77 ALA B N 1
ATOM 1346 C CA . ALA B 1 77 ? 9.977 -3.127 -8.164 1 98 77 ALA B CA 1
ATOM 1347 C C . ALA B 1 77 ? 9.602 -1.65 -8.141 1 98 77 ALA B C 1
ATOM 1349 O O . ALA B 1 77 ? 10.062 -0.873 -8.977 1 98 77 ALA B O 1
ATOM 1350 N N . GLY B 1 78 ? 8.742 -1.32 -7.211 1 97.56 78 GLY B N 1
ATOM 1351 C CA . GLY B 1 78 ? 8.352 0.071 -7.047 1 97.56 78 GLY B CA 1
ATOM 1352 C C . GLY B 1 78 ? 7.062 0.42 -7.758 1 97.56 78 GLY B C 1
ATOM 1353 O O . GLY B 1 78 ? 6.469 1.472 -7.508 1 97.56 78 GLY B O 1
ATOM 1354 N N . ARG B 1 79 ? 6.605 -0.441 -8.648 1 98.12 79 ARG B N 1
ATOM 1355 C CA . ARG B 1 79 ? 5.355 -0.199 -9.367 1 98.12 79 ARG B CA 1
ATOM 1356 C C . ARG B 1 79 ? 4.152 -0.572 -8.508 1 98.12 79 ARG B C 1
ATOM 1358 O O . ARG B 1 79 ? 4.191 -1.561 -7.773 1 98.12 79 ARG B O 1
ATOM 1365 N N . LEU B 1 80 ? 3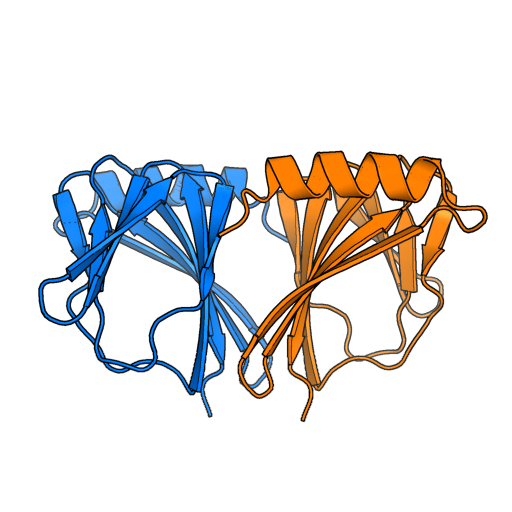.143 0.234 -8.531 1 98.44 80 LEU B N 1
ATOM 1366 C CA . LEU B 1 80 ? 1.826 -0.06 -7.977 1 98.44 80 LEU B CA 1
ATOM 1367 C C . LEU B 1 80 ? 0.762 -0.058 -9.07 1 98.44 80 LEU B C 1
ATOM 1369 O O . LEU B 1 80 ? 0.659 0.899 -9.836 1 98.44 80 LEU B O 1
ATOM 1373 N N . GLU B 1 81 ? 0.03 -1.154 -9.156 1 97.5 81 GLU B N 1
ATOM 1374 C CA . GLU B 1 81 ? -0.945 -1.343 -10.227 1 97.5 81 GLU B CA 1
ATOM 1375 C C . GLU B 1 81 ? -2.275 -1.851 -9.68 1 97.5 81 GLU B C 1
ATOM 1377 O O . GLU B 1 81 ? -2.301 -2.736 -8.82 1 97.5 81 GLU B O 1
ATOM 1382 N N . PRO B 1 82 ? -3.393 -1.199 -10.18 1 97 82 PRO B N 1
ATOM 1383 C CA . PRO B 1 82 ? -4.664 -1.836 -9.828 1 97 82 PRO B CA 1
ATOM 1384 C C . PRO B 1 82 ? -4.754 -3.283 -10.305 1 97 82 PRO B C 1
ATOM 1386 O O . PRO B 1 82 ? -4.234 -3.615 -11.375 1 97 82 PRO B O 1
ATOM 1389 N N . VAL B 1 83 ? -5.402 -4.152 -9.5 1 95.75 83 VAL B N 1
ATOM 1390 C CA . VAL B 1 83 ? -5.613 -5.512 -9.977 1 95.75 83 VAL B CA 1
ATOM 1391 C C . VAL B 1 83 ? -6.773 -5.539 -10.969 1 95.75 83 VAL B C 1
ATOM 1393 O O . VAL B 1 83 ? -7.762 -4.824 -10.797 1 95.75 83 VAL B O 1
ATOM 1396 N N . PRO B 1 84 ? -6.676 -6.387 -11.969 1 94.25 84 PRO B N 1
ATOM 1397 C CA . PRO B 1 84 ? -7.746 -6.469 -12.961 1 94.25 84 PRO B CA 1
ATOM 1398 C C . PRO B 1 84 ? -9.055 -7.004 -12.383 1 94.25 84 PRO B C 1
ATOM 1400 O O . PRO B 1 84 ? -9.031 -7.793 -11.438 1 94.25 84 PRO B O 1
ATOM 1403 N N . GLN B 1 85 ? -10.234 -6.559 -12.992 1 94.5 85 GLN B N 1
ATOM 1404 C CA . GLN B 1 85 ? -11.531 -7.07 -12.555 1 94.5 85 GLN B CA 1
ATOM 1405 C C . GLN B 1 85 ? -11.859 -8.391 -13.234 1 94.5 85 GLN B C 1
ATOM 1407 O O . GLN B 1 85 ? -12.812 -9.078 -12.859 1 94.5 85 GLN B O 1
ATOM 1412 N N . GLU B 1 86 ? -11.039 -8.766 -14.133 1 95.75 86 GLU B N 1
ATOM 1413 C CA . GLU B 1 86 ? -11.094 -10.109 -14.711 1 95.75 86 GLU B CA 1
ATOM 1414 C C . GLU B 1 86 ? -10.25 -11.094 -13.906 1 95.75 86 GLU B C 1
ATOM 1416 O O . GLU B 1 86 ? -9.375 -10.68 -13.141 1 95.75 86 GLU B O 1
ATOM 1421 N N . ARG B 1 87 ? -10.586 -12.414 -14.227 1 97.12 87 ARG B N 1
ATOM 1422 C CA . ARG B 1 87 ? -9.695 -13.398 -13.625 1 97.12 87 ARG B CA 1
ATOM 1423 C C . ARG B 1 87 ? -8.242 -13.117 -14.008 1 97.12 87 ARG B C 1
ATOM 1425 O O . ARG B 1 87 ? -7.949 -12.805 -15.164 1 97.12 87 ARG B O 1
ATOM 1432 N N . HIS B 1 88 ? -7.387 -13.156 -13.016 1 97.94 88 HIS B N 1
ATOM 1433 C CA . HIS B 1 88 ? -5.988 -12.828 -13.258 1 97.94 88 HIS B CA 1
ATOM 1434 C C . HIS B 1 88 ? -5.062 -13.672 -12.391 1 97.94 88 HIS B C 1
ATOM 1436 O O . HIS B 1 88 ? -5.492 -14.227 -11.375 1 97.94 88 HIS B O 1
ATOM 1442 N N . GLY B 1 89 ? -3.809 -13.805 -12.805 1 97.81 89 GLY B N 1
ATOM 1443 C CA . GLY B 1 89 ? -2.738 -14.453 -12.062 1 97.81 89 GLY B CA 1
ATOM 1444 C C . GLY B 1 89 ? -1.532 -13.562 -11.852 1 97.81 89 GLY B C 1
ATOM 1445 O O . GLY B 1 89 ? -1.538 -12.398 -12.25 1 97.81 89 GLY B O 1
ATOM 1446 N N . LEU B 1 90 ? -0.558 -14.023 -11.133 1 98.5 90 LEU B N 1
ATOM 1447 C CA . LEU B 1 90 ? 0.696 -13.328 -10.867 1 98.5 90 LEU B CA 1
ATOM 1448 C C . LEU B 1 90 ? 1.888 -14.258 -11.07 1 98.5 90 LEU B C 1
ATOM 1450 O O . LEU B 1 90 ? 1.946 -15.344 -10.484 1 98.5 90 LEU B O 1
ATOM 1454 N N . LEU B 1 91 ? 2.797 -13.812 -11.867 1 98.56 91 LEU B N 1
ATOM 1455 C CA . LEU B 1 91 ? 3.984 -14.602 -12.164 1 98.56 91 LEU B CA 1
ATOM 1456 C C . LEU B 1 91 ? 5.25 -13.859 -11.75 1 98.56 91 LEU B C 1
ATOM 1458 O O . LEU B 1 91 ? 5.43 -12.688 -12.086 1 98.56 91 LEU B O 1
ATOM 1462 N N . ALA B 1 92 ? 6.129 -14.602 -11.031 1 98.88 92 ALA B N 1
ATOM 1463 C CA . ALA B 1 92 ? 7.422 -14.016 -10.68 1 98.88 92 ALA B CA 1
ATOM 1464 C C . ALA B 1 92 ? 8.5 -14.406 -11.688 1 98.88 92 ALA B C 1
ATOM 1466 O O . ALA B 1 92 ? 8.773 -15.594 -11.883 1 98.88 92 ALA B O 1
ATOM 1467 N N . HIS B 1 93 ? 9.141 -13.422 -12.266 1 98.81 93 HIS B N 1
ATOM 1468 C CA . HIS B 1 93 ? 10.227 -13.672 -13.211 1 98.81 93 HIS B CA 1
ATOM 1469 C C . HIS B 1 93 ? 11.547 -13.898 -12.484 1 98.81 93 HIS B C 1
ATOM 1471 O O . HIS B 1 93 ? 12.422 -14.602 -12.992 1 98.81 93 HIS B O 1
ATOM 1477 N N . VAL B 1 94 ? 11.758 -13.258 -11.422 1 98.88 94 VAL B N 1
ATOM 1478 C CA . VAL B 1 94 ? 12.812 -13.445 -10.43 1 98.88 94 VAL B CA 1
ATOM 1479 C C . VAL B 1 94 ? 12.203 -13.547 -9.039 1 98.88 94 VAL B C 1
ATOM 1481 O O . VAL B 1 94 ? 11 -13.359 -8.867 1 98.88 94 VAL B O 1
ATOM 1484 N N . ASP B 1 95 ? 13.047 -13.961 -8.07 1 98.94 95 ASP B N 1
ATOM 1485 C CA . ASP B 1 95 ? 12.523 -13.898 -6.707 1 98.94 95 ASP B CA 1
ATOM 1486 C C . ASP B 1 95 ? 11.906 -12.531 -6.414 1 98.94 95 ASP B C 1
ATOM 1488 O O . ASP B 1 95 ? 12.555 -11.5 -6.59 1 98.94 95 ASP B O 1
ATOM 1492 N N . SER B 1 96 ? 10.578 -12.586 -5.988 1 98.94 96 SER B N 1
ATOM 1493 C CA . SER B 1 96 ? 9.82 -11.344 -5.883 1 98.94 96 SER B CA 1
ATOM 1494 C C . SER B 1 96 ? 8.977 -11.312 -4.613 1 98.94 96 SER B C 1
ATOM 1496 O O . SER B 1 96 ? 8.633 -12.359 -4.062 1 98.94 96 SER B O 1
ATOM 1498 N N . VAL B 1 97 ? 8.711 -10.133 -4.129 1 98.94 97 VAL B N 1
ATOM 1499 C CA . VAL B 1 97 ? 7.789 -9.875 -3.031 1 98.94 97 VAL B CA 1
ATOM 1500 C C . VAL B 1 97 ? 6.848 -8.727 -3.402 1 98.94 97 VAL B C 1
ATOM 1502 O O . VAL B 1 97 ? 7.293 -7.688 -3.893 1 98.94 97 VAL B O 1
ATOM 1505 N N . VAL B 1 98 ? 5.551 -8.977 -3.174 1 98.88 98 VAL B N 1
ATOM 1506 C CA . VAL B 1 98 ? 4.559 -7.949 -3.479 1 98.88 98 VAL B CA 1
ATOM 1507 C C . VAL B 1 98 ? 3.699 -7.68 -2.244 1 98.88 98 VAL B C 1
ATOM 1509 O O . VAL B 1 98 ? 3.621 -8.516 -1.339 1 98.88 98 VAL B O 1
ATOM 1512 N N . LEU B 1 99 ? 3.193 -6.473 -2.164 1 98.81 99 LEU B N 1
ATOM 1513 C CA . LEU B 1 99 ? 2.117 -6.129 -1.24 1 98.81 99 LEU B CA 1
ATOM 1514 C C . LEU B 1 99 ? 0.777 -6.074 -1.965 1 98.81 99 LEU B C 1
ATOM 1516 O O . LEU B 1 99 ? 0.55 -5.191 -2.795 1 98.81 99 LEU B O 1
ATOM 1520 N N . LEU B 1 100 ? -0.082 -7.039 -1.672 1 98.75 100 LEU B N 1
ATOM 1521 C CA . LEU B 1 100 ? -1.427 -7.074 -2.236 1 98.75 100 LEU B CA 1
ATOM 1522 C C . LEU B 1 100 ? -2.412 -6.328 -1.343 1 98.75 100 LEU B C 1
ATOM 1524 O O . LEU B 1 100 ? -2.482 -6.586 -0.139 1 98.75 100 LEU B O 1
ATOM 1528 N N . THR B 1 101 ? -3.104 -5.355 -1.863 1 98.62 101 THR B N 1
ATOM 1529 C CA . THR B 1 101 ? -4.203 -4.66 -1.2 1 98.62 101 THR B CA 1
ATOM 1530 C C . THR B 1 101 ? -5.543 -5.066 -1.807 1 98.62 101 THR B C 1
ATOM 1532 O O . THR B 1 101 ? -5.738 -4.961 -3.02 1 98.62 101 THR B O 1
ATOM 1535 N N . ALA B 1 102 ? -6.469 -5.586 -0.922 1 98.44 102 ALA B N 1
ATOM 1536 C CA . ALA B 1 102 ? -7.746 -6.082 -1.434 1 98.44 102 ALA B CA 1
ATOM 1537 C C . ALA B 1 102 ? -8.906 -5.613 -0.561 1 98.44 102 ALA B C 1
ATOM 1539 O O . ALA B 1 102 ? -8.797 -5.582 0.667 1 98.44 102 ALA B O 1
ATOM 1540 N N . VAL B 1 103 ? -9.945 -5.164 -1.247 1 97.75 103 VAL B N 1
ATOM 1541 C CA . VAL B 1 103 ? -11.227 -4.941 -0.577 1 97.75 103 VAL B CA 1
ATOM 1542 C C . VAL B 1 103 ? -12.141 -6.137 -0.813 1 97.75 103 VAL B C 1
ATOM 1544 O O . VAL B 1 103 ? -12.438 -6.488 -1.959 1 97.75 103 VAL B O 1
ATOM 1547 N N . THR B 1 104 ? -12.5 -6.801 0.281 1 90.44 104 THR B N 1
ATOM 1548 C CA . THR B 1 104 ? -13.336 -7.988 0.146 1 90.44 104 THR B CA 1
ATOM 1549 C C . THR B 1 104 ? -14.68 -7.785 0.842 1 90.44 104 THR B C 1
ATOM 1551 O O . THR B 1 104 ? -14.742 -7.176 1.912 1 90.44 104 THR B O 1
ATOM 1554 N N . THR B 1 105 ? -15.852 -7.656 0.131 1 75.88 105 THR B N 1
ATOM 1555 C CA . THR B 1 105 ? -17.188 -7.492 0.685 1 75.88 105 THR B CA 1
ATOM 1556 C C . THR B 1 105 ? -17.719 -8.82 1.212 1 75.88 105 THR B C 1
ATOM 1558 O O . THR B 1 105 ? -17.328 -9.883 0.728 1 75.88 105 THR B O 1
#

InterPro domains:
  IPR011051 RmlC-like cupin domain superfamily [SSF51182] (16-103)
  IPR014710 RmlC-like jelly roll fold [G3DSA:2.60.120.10] (1-105)

Solvent-accessible surface area (backbone atoms only — not comparable to full-atom values): 10336 Å² total; per-residue (Å²): 126,59,41,50,62,59,49,42,52,53,31,41,53,47,3,69,68,31,98,75,20,46,27,75,43,82,76,44,77,38,87,46,36,36,30,31,41,39,14,27,24,53,70,26,65,48,71,68,42,80,47,56,81,22,44,33,39,32,27,71,36,42,30,36,26,44,32,41,94,90,40,74,49,80,38,48,51,40,25,49,41,73,54,61,83,47,58,34,26,40,36,18,73,33,59,21,26,31,41,38,37,35,33,50,130,126,60,40,50,63,60,51,42,54,54,30,42,54,46,2,69,70,31,97,75,21,45,28,75,43,83,75,43,78,37,88,46,36,36,33,31,41,37,13,27,25,54,71,26,64,48,72,66,40,82,46,56,81,22,42,32,40,31,27,71,36,43,29,35,26,44,33,42,94,89,40,72,49,80,38,48,50,39,27,48,42,72,56,60,81,48,57,33,27,40,35,18,74,32,59,21,24,31,43,37,38,36,32,51,132

Secondary structure (DSSP, 8-state):
--BHHHHHHHHHHHHHHSTTSEEEEEEEEETTEEEEEEEE-TT-EEEEEPPPSEEEEEEEESEEEEEETTEEEEEETTBEEEPPSS-EEEEESSSEEEEEEEE--/--BHHHHHHHHHHHHHHSTTSEEEEEEEEETTEEEEEEEE-TT-EEEEEPPPSEEEEEEEESEEEEEETTEEEEEETTBEEEPPSS-EEEEESSSEEEEEEEE--

pLDDT: mean 96.87, std 4.46, range [65.81, 98.94]

Foldseek 3Di:
DDDVVVVLVVQLVVLVVDPQSKGKDFPDDDPQKTKMKMKGAAFHKFDWDAAAPWKKKAWQAAKKWKADPRDTDIDHHGDIGIHDNGTIMMHGNHTTMMIIIHGHD/DDDVVVVLVVQLVVLVVDPQSKGKDFPDDDPQKTKMKMKGAAFHKFDWDAAAPWKKKAWQAAKKWKADPRDTDIDHHGDIGIHDNGTIMMHGNHTTMMIIIHGHD